Protein AF-A0A9P0F7S9-F1 (afdb_monomer)

Sequence (329 aa):
MKLLLGRLFTGKILFLIFSFAVLIFPSVIQSRMFELLSLYARYPEIDTLEDLTESEIFARVPNIEAFSRIMKQWPQYESLKKKLIQDYNFYENIDSGGVTAETGWCWSYEFLEFLSEMSWTSFTKSSSDPNMSSEIMNSSLVRGFLALQTNELAHMNMDAYALSVPGMFLSQENFLFKSQFVPHGIEVHRVKECLVSYPFSYRMPKNSFFLEPLNRKIVQLLESGLVKNRLEIVLTGRYTGDGMDVGAQNFFGVQRYKQAVDDAPRPFTMLDLQIAFISLGVGHLLAFLAFIAELLINYNETAVHRFFTEIQKSTTYFVTAFIMRTLRR

Structure (mmCIF, N/CA/C/O backbone):
data_AF-A0A9P0F7S9-F1
#
_entry.id   AF-A0A9P0F7S9-F1
#
loop_
_atom_site.group_PDB
_atom_site.id
_atom_site.type_symbol
_atom_site.label_atom_id
_atom_site.label_alt_id
_atom_site.label_comp_id
_atom_site.label_asym_id
_atom_site.label_entity_id
_atom_site.label_seq_id
_atom_site.pdbx_PDB_ins_code
_atom_site.Cartn_x
_atom_site.Cartn_y
_atom_site.Cartn_z
_atom_site.occupancy
_atom_site.B_iso_or_equiv
_atom_site.auth_seq_id
_atom_site.auth_comp_id
_atom_site.auth_asym_id
_atom_site.auth_atom_id
_atom_site.pdbx_PDB_model_num
ATOM 1 N N . MET A 1 1 ? -48.561 -15.935 46.546 1.00 63.50 1 MET A N 1
ATOM 2 C CA . MET A 1 1 ? -47.594 -16.884 45.938 1.00 63.50 1 MET A CA 1
ATOM 3 C C . MET A 1 1 ? -47.514 -16.790 44.404 1.00 63.50 1 MET A C 1
ATOM 5 O O . MET A 1 1 ? -46.412 -16.644 43.896 1.00 63.50 1 MET A O 1
ATOM 9 N N . LYS A 1 2 ? -48.632 -16.778 43.651 1.00 70.25 2 LYS A N 1
ATOM 10 C CA . LYS A 1 2 ? -48.626 -16.699 42.166 1.00 70.25 2 LYS A CA 1
ATOM 11 C C . LYS A 1 2 ? -47.906 -15.465 41.570 1.00 70.25 2 LYS A C 1
ATOM 13 O O . LYS A 1 2 ? -47.214 -15.595 40.569 1.00 70.25 2 LYS A O 1
ATOM 18 N N . LEU A 1 3 ? -47.992 -14.300 42.221 1.00 72.81 3 LEU A N 1
ATOM 19 C CA . LEU A 1 3 ? -47.319 -13.056 41.794 1.00 72.81 3 LEU A CA 1
ATOM 20 C C . LEU A 1 3 ? -45.780 -13.107 41.896 1.00 72.81 3 LEU A C 1
ATOM 22 O O . LEU A 1 3 ? -45.084 -12.547 41.053 1.00 72.81 3 LEU A O 1
ATOM 26 N N . LEU A 1 4 ? -45.244 -13.812 42.897 1.00 74.62 4 LEU A N 1
ATOM 27 C CA . LEU A 1 4 ? -43.798 -14.025 43.061 1.00 74.62 4 LEU A CA 1
ATOM 28 C C . LEU A 1 4 ? -43.259 -15.031 42.036 1.00 74.62 4 LEU A C 1
ATOM 30 O O . LEU A 1 4 ? -42.175 -14.834 41.491 1.00 74.62 4 LEU A O 1
ATOM 34 N N . LEU A 1 5 ? -44.047 -16.065 41.724 1.00 78.75 5 LEU A N 1
ATOM 35 C CA . LEU A 1 5 ? -43.696 -17.061 40.711 1.00 78.75 5 LEU A CA 1
ATOM 36 C C . LEU A 1 5 ? -43.651 -16.446 39.301 1.00 78.75 5 LEU A C 1
ATOM 38 O O . LEU A 1 5 ? -42.729 -16.731 38.542 1.00 78.75 5 LEU A O 1
ATOM 42 N N . GLY A 1 6 ? -44.589 -15.542 38.991 1.00 79.56 6 GLY A N 1
ATOM 43 C CA . GLY A 1 6 ? -44.587 -14.773 37.744 1.00 79.56 6 GLY A CA 1
ATOM 44 C C . GLY A 1 6 ? -43.327 -13.919 37.584 1.00 79.56 6 GLY A C 1
ATOM 45 O O . GLY A 1 6 ? -42.658 -14.020 36.562 1.00 79.56 6 GLY A O 1
ATOM 46 N N . ARG A 1 7 ? -42.929 -13.159 38.618 1.00 82.12 7 ARG A N 1
ATOM 47 C CA . ARG A 1 7 ? -41.708 -12.327 38.582 1.00 82.12 7 ARG A CA 1
ATOM 48 C C . ARG A 1 7 ? -40.426 -13.140 38.381 1.00 82.12 7 ARG A C 1
ATOM 50 O O . ARG A 1 7 ? -39.565 -12.726 37.610 1.00 82.12 7 ARG A O 1
ATOM 57 N N . LEU A 1 8 ? -40.309 -14.300 39.030 1.00 89.06 8 LEU A N 1
ATOM 58 C CA . LEU A 1 8 ? -39.161 -15.194 38.840 1.00 89.06 8 LEU A CA 1
ATOM 59 C C . LEU A 1 8 ? -39.113 -15.773 37.422 1.00 89.06 8 LEU A C 1
ATOM 61 O O . LEU A 1 8 ? -38.032 -15.912 36.856 1.00 89.06 8 LEU A O 1
ATOM 65 N N . PHE A 1 9 ? -40.267 -16.099 36.839 1.00 91.31 9 PHE A N 1
ATOM 66 C CA . PHE A 1 9 ? -40.334 -16.642 35.485 1.00 91.31 9 PHE A CA 1
ATOM 67 C C . PHE A 1 9 ? -40.010 -15.583 34.424 1.00 91.31 9 PHE A C 1
ATOM 69 O O . PHE A 1 9 ? -39.171 -15.827 33.558 1.00 91.31 9 PHE A O 1
ATOM 76 N N . THR A 1 10 ? -40.580 -14.378 34.538 1.00 93.19 10 THR A N 1
ATOM 77 C CA . THR A 1 10 ? -40.262 -13.256 33.640 1.00 93.19 10 THR A CA 1
ATOM 78 C C . THR A 1 10 ? -38.783 -12.876 33.726 1.00 93.19 10 THR A C 1
ATOM 80 O O . THR A 1 10 ? -38.147 -12.675 32.695 1.00 93.19 10 THR A O 1
ATOM 83 N N . GLY A 1 11 ? -38.208 -12.848 34.935 1.00 94.44 11 GLY A N 1
ATOM 84 C CA . GLY A 1 11 ? -36.784 -12.568 35.131 1.00 94.44 11 GLY A CA 1
ATOM 85 C C . GLY A 1 11 ? -35.874 -13.595 34.454 1.00 94.44 11 GLY A C 1
ATOM 86 O O . GLY A 1 11 ? -34.894 -13.216 33.822 1.00 94.44 11 GLY A O 1
ATOM 87 N N . LYS A 1 12 ? -36.226 -14.886 34.513 1.00 94.12 12 LYS A N 1
ATOM 88 C CA . LYS A 1 12 ? -35.465 -15.956 33.846 1.00 94.12 12 LYS A CA 1
ATOM 89 C C . LYS A 1 12 ? -35.511 -15.852 32.324 1.00 94.12 12 LYS A C 1
ATOM 91 O O . LYS A 1 12 ? -34.480 -16.028 31.683 1.00 94.12 12 LYS A O 1
ATOM 96 N N . ILE A 1 13 ? -36.679 -15.555 31.753 1.00 95.25 13 ILE A N 1
ATOM 97 C CA . ILE A 1 13 ? -36.821 -15.374 30.300 1.00 95.25 13 ILE A CA 1
ATOM 98 C C . ILE A 1 13 ? -35.997 -14.172 29.839 1.00 95.25 13 ILE A C 1
ATOM 100 O O . ILE A 1 13 ? -35.248 -14.276 28.872 1.00 95.25 13 ILE A O 1
ATOM 104 N N . LEU A 1 14 ? -36.100 -13.050 30.553 1.00 95.19 14 LEU A N 1
ATOM 105 C CA . LEU A 1 14 ? -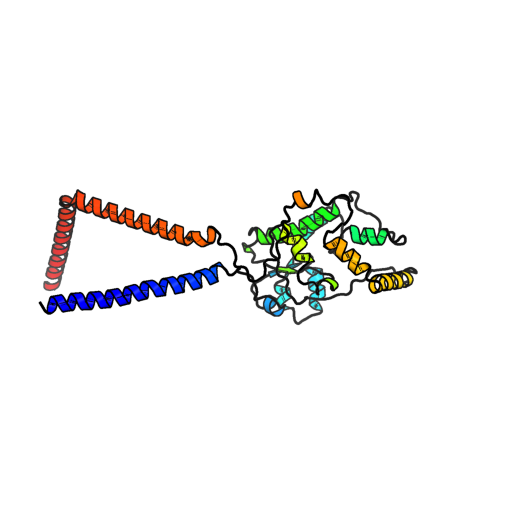35.368 -11.837 30.212 1.00 95.19 14 LEU A CA 1
ATOM 106 C C . LEU A 1 14 ? -33.855 -12.057 30.334 1.00 95.19 14 LEU A C 1
ATOM 108 O O . LEU A 1 14 ? -33.124 -11.715 29.412 1.00 95.19 14 LEU A O 1
ATOM 112 N N . PHE A 1 15 ? -33.398 -12.712 31.405 1.00 95.44 15 PHE A N 1
ATOM 113 C CA . PHE A 1 15 ? -31.999 -13.109 31.560 1.00 95.44 15 PHE A CA 1
ATOM 114 C C . PHE A 1 15 ? -31.517 -13.954 30.378 1.00 95.44 15 PHE A C 1
ATOM 116 O O . PHE A 1 15 ? -30.488 -13.637 29.800 1.00 95.44 15 PHE A O 1
ATOM 123 N N . LEU A 1 16 ? -32.282 -14.968 29.962 1.00 97.06 16 LEU A N 1
ATOM 124 C CA . LEU A 1 16 ? -31.906 -15.835 28.844 1.00 97.06 16 LEU A CA 1
ATOM 125 C C . LEU A 1 16 ? -31.783 -15.056 27.527 1.00 97.06 16 LEU A C 1
ATOM 127 O O . LEU A 1 16 ? -30.796 -15.222 26.813 1.00 97.06 16 LEU A O 1
ATOM 131 N N . ILE A 1 17 ? -32.743 -14.175 27.229 1.00 96.75 17 ILE A N 1
ATOM 132 C CA . ILE A 1 17 ? -32.710 -13.325 26.029 1.00 96.75 17 ILE A CA 1
ATOM 133 C C . ILE A 1 17 ? -31.493 -12.393 26.063 1.00 96.75 17 ILE A C 1
ATOM 135 O O . ILE A 1 17 ? -30.765 -12.300 25.075 1.00 96.75 17 ILE A O 1
ATOM 139 N N . PHE A 1 18 ? -31.236 -11.735 27.197 1.00 95.94 18 PHE A N 1
ATOM 140 C CA . PHE A 1 18 ? -30.085 -10.846 27.342 1.00 95.94 18 PHE A CA 1
ATOM 141 C C . PHE A 1 18 ? -28.758 -11.601 27.272 1.00 95.94 18 PHE A C 1
ATOM 143 O O . PHE A 1 18 ? -27.855 -11.145 26.584 1.00 95.94 18 PHE A O 1
ATOM 150 N N . SER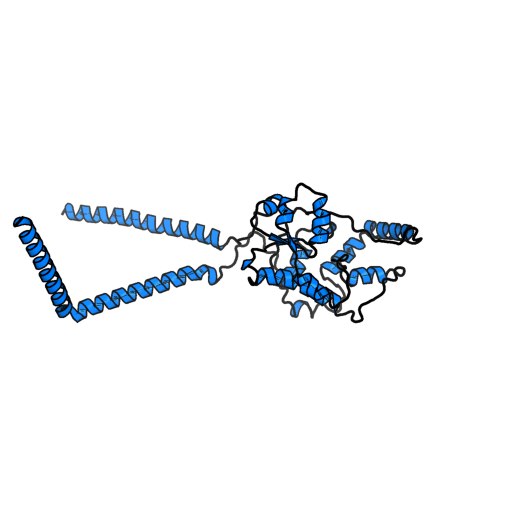 A 1 19 ? -28.632 -12.768 27.907 1.00 94.56 19 SER A N 1
ATOM 151 C CA . SER A 1 19 ? -27.429 -13.601 27.805 1.00 94.56 19 SER A CA 1
ATOM 152 C C . SER A 1 19 ? -27.159 -14.025 26.364 1.00 94.56 19 SER A C 1
ATOM 154 O O . SER A 1 19 ? -26.016 -13.981 25.919 1.00 94.56 19 SER A O 1
ATOM 156 N N . PHE A 1 20 ? -28.203 -14.382 25.613 1.00 96.56 20 PHE A N 1
ATOM 157 C CA . PHE A 1 20 ? -28.064 -14.728 24.202 1.00 96.56 20 PHE A CA 1
ATOM 158 C C . PHE A 1 20 ? -27.614 -13.524 23.362 1.00 96.56 20 PHE A C 1
ATOM 160 O O . PHE A 1 20 ? -26.673 -13.635 22.577 1.00 96.56 20 PHE A O 1
ATOM 167 N N . ALA A 1 21 ? -28.213 -12.349 23.580 1.00 95.62 21 ALA A N 1
ATOM 168 C CA . ALA A 1 21 ? -27.801 -11.114 22.916 1.00 95.62 21 ALA A CA 1
ATOM 169 C C . ALA A 1 21 ? -26.346 -10.732 23.249 1.00 95.62 21 ALA A C 1
ATOM 171 O O . ALA A 1 21 ? -25.582 -10.386 22.350 1.00 95.62 21 ALA A O 1
ATOM 172 N N . VAL A 1 22 ? -25.942 -10.857 24.517 1.00 95.25 22 VAL A N 1
ATOM 173 C CA . VAL A 1 22 ? -24.575 -10.589 24.997 1.00 95.25 22 VAL A CA 1
ATOM 174 C C . VAL A 1 22 ? -23.552 -11.569 24.418 1.00 95.25 22 VAL A C 1
ATOM 176 O O . VAL A 1 22 ? -22.384 -11.222 24.338 1.00 95.25 22 VAL A O 1
ATOM 179 N N . LEU A 1 23 ? -23.946 -12.762 23.969 1.00 93.62 23 LEU A N 1
ATOM 180 C CA . LEU A 1 23 ? -23.040 -13.680 23.267 1.00 93.62 23 LEU A CA 1
ATOM 181 C C . LEU A 1 23 ? -22.935 -13.365 21.766 1.00 93.62 23 LEU A C 1
ATOM 183 O O . LEU A 1 23 ? -21.843 -13.395 21.192 1.00 93.62 23 LEU A O 1
ATOM 187 N N . ILE A 1 24 ? -24.056 -13.044 21.116 1.00 94.50 24 ILE A N 1
ATOM 188 C CA . ILE A 1 24 ? -24.088 -12.809 19.664 1.00 94.50 24 ILE A CA 1
ATOM 189 C C . ILE A 1 24 ? -23.469 -11.465 19.287 1.00 94.50 24 ILE A C 1
ATOM 191 O O . ILE A 1 24 ? -22.671 -11.396 18.357 1.00 94.50 24 ILE A O 1
ATOM 195 N N . PHE A 1 25 ? -23.812 -10.384 19.989 1.00 93.69 25 PHE A N 1
ATOM 196 C CA . PHE A 1 25 ? -23.345 -9.055 19.592 1.00 93.69 25 PHE A CA 1
ATOM 197 C C . PHE A 1 25 ? -21.812 -8.931 19.604 1.00 93.69 25 PHE A C 1
ATOM 199 O O . PHE A 1 25 ? -21.251 -8.523 18.586 1.00 93.69 25 PHE A O 1
ATOM 206 N N . PRO A 1 26 ? -21.103 -9.325 20.679 1.00 92.06 26 PRO A N 1
ATOM 207 C CA . PRO A 1 26 ? -19.648 -9.251 20.710 1.00 92.06 26 PRO A CA 1
ATOM 208 C C . PRO A 1 26 ? -18.983 -10.175 19.699 1.00 92.06 26 PRO A C 1
ATOM 210 O O . PRO A 1 26 ? -17.978 -9.779 19.128 1.00 92.06 26 PRO A O 1
ATOM 213 N N . SER A 1 27 ? -19.535 -11.362 19.427 1.00 92.06 27 SER A N 1
ATOM 214 C CA . SER A 1 27 ? -18.944 -12.274 18.437 1.00 92.06 27 SER A CA 1
ATOM 215 C C . SER A 1 27 ? -19.027 -11.714 17.014 1.00 92.06 27 SER A C 1
ATOM 217 O O . SER A 1 27 ? -18.038 -11.760 16.283 1.00 92.06 27 SER A O 1
ATOM 219 N N . VAL A 1 28 ? -20.154 -11.097 16.638 1.00 92.50 28 VAL A N 1
ATOM 220 C CA . VAL A 1 28 ? -20.296 -10.412 15.341 1.00 92.50 28 VAL A CA 1
ATOM 221 C C . VAL A 1 28 ? -19.352 -9.211 15.245 1.00 92.50 28 VAL A C 1
ATOM 223 O O . VAL A 1 28 ? -18.654 -9.059 14.241 1.00 92.50 28 VAL A O 1
ATOM 226 N N . ILE A 1 29 ? -19.292 -8.379 16.290 1.00 89.56 29 ILE A N 1
ATOM 227 C CA . ILE A 1 29 ? -18.400 -7.211 16.329 1.00 89.56 29 ILE A CA 1
ATOM 228 C C . ILE A 1 29 ? -16.936 -7.655 16.264 1.00 89.56 29 ILE A C 1
ATOM 230 O O . ILE A 1 29 ? -16.178 -7.112 15.470 1.00 89.56 29 ILE A O 1
ATOM 234 N N . GLN A 1 30 ? -16.541 -8.667 17.038 1.00 86.62 30 GLN A N 1
ATOM 235 C CA . GLN A 1 30 ? -15.178 -9.194 17.058 1.00 86.62 30 GLN A CA 1
ATOM 236 C C . GLN A 1 30 ? -14.776 -9.761 15.695 1.00 86.62 30 GLN A C 1
ATOM 238 O O . GLN A 1 30 ? -13.664 -9.500 15.246 1.00 86.62 30 GLN A O 1
ATOM 243 N N . SER A 1 31 ? -15.675 -10.476 15.011 1.00 87.75 31 SER A N 1
ATOM 244 C CA . SER A 1 31 ? -15.418 -10.988 13.660 1.00 87.75 31 SER A CA 1
ATOM 245 C C . SER A 1 31 ? -15.176 -9.857 12.660 1.00 87.75 31 SER A C 1
ATOM 247 O O . SER A 1 31 ? -14.205 -9.906 11.911 1.00 87.75 31 SER A O 1
ATOM 249 N N . ARG A 1 32 ? -16.029 -8.824 12.656 1.00 85.12 32 ARG A N 1
ATOM 250 C CA . ARG A 1 32 ? -15.886 -7.670 11.750 1.00 85.12 32 ARG A CA 1
ATOM 251 C C . ARG A 1 32 ? -14.674 -6.814 12.083 1.00 85.12 32 ARG A C 1
ATOM 253 O O . ARG A 1 32 ? -14.000 -6.328 11.187 1.00 85.12 32 ARG A O 1
ATOM 260 N N . MET A 1 33 ? -14.380 -6.650 13.366 1.00 82.69 33 MET A N 1
ATOM 261 C CA . MET A 1 33 ? -13.201 -5.929 13.824 1.00 82.69 33 MET A CA 1
ATOM 262 C C . MET A 1 33 ? -11.922 -6.674 13.435 1.00 82.69 33 MET A C 1
ATOM 264 O O . MET A 1 33 ? -10.982 -6.038 12.979 1.00 82.69 33 MET A O 1
ATOM 268 N N . PHE A 1 34 ? -11.892 -8.006 13.552 1.00 82.94 34 PHE A N 1
ATOM 269 C CA . PHE A 1 34 ? -10.766 -8.813 13.083 1.00 82.94 34 PHE A CA 1
ATOM 270 C C . PHE A 1 34 ? -10.571 -8.655 11.574 1.00 82.94 34 PHE A C 1
ATOM 272 O O . PHE A 1 34 ? -9.459 -8.392 11.144 1.00 82.94 34 PHE A O 1
ATOM 279 N N . GLU A 1 35 ? -11.641 -8.736 10.782 1.00 79.31 35 GLU A N 1
ATOM 280 C CA . GLU A 1 35 ? -11.600 -8.522 9.329 1.00 79.31 35 GLU A CA 1
ATOM 281 C C . GLU A 1 35 ? -11.025 -7.137 8.983 1.00 79.31 35 GLU A C 1
ATOM 283 O O . GLU A 1 35 ? -10.000 -7.052 8.312 1.00 79.31 35 GLU A O 1
ATOM 288 N N . LEU A 1 36 ? -11.595 -6.065 9.542 1.00 79.00 36 LEU A N 1
ATOM 289 C CA . LEU A 1 36 ? -11.160 -4.684 9.295 1.00 79.00 36 LEU A CA 1
ATOM 290 C C . LEU A 1 36 ? -9.726 -4.403 9.749 1.00 79.00 36 LEU A C 1
ATOM 292 O O . LEU A 1 36 ? -8.995 -3.688 9.073 1.00 79.00 36 LEU A O 1
ATOM 296 N N . LEU A 1 37 ? -9.321 -4.943 10.897 1.00 76.00 37 LEU A N 1
ATOM 297 C CA . LEU A 1 37 ? -7.971 -4.747 11.412 1.00 76.00 37 LEU A CA 1
ATOM 298 C C . LEU A 1 37 ? -6.954 -5.658 10.721 1.00 76.00 37 LEU A C 1
ATOM 300 O O . LEU A 1 37 ? -5.789 -5.293 10.658 1.00 76.00 37 LEU A O 1
ATOM 304 N N . SER A 1 38 ? -7.352 -6.822 10.210 1.00 72.06 38 SER A N 1
ATOM 305 C CA . SER A 1 38 ? -6.450 -7.741 9.501 1.00 72.06 38 SER A CA 1
ATOM 306 C C . SER A 1 38 ? -6.227 -7.351 8.041 1.00 72.06 38 SER A C 1
ATOM 308 O O . SER A 1 38 ? -5.170 -7.665 7.491 1.00 72.06 38 SER A O 1
ATOM 310 N N . LEU A 1 39 ? -7.181 -6.634 7.436 1.00 64.19 39 LEU A N 1
ATOM 311 C CA . LEU A 1 39 ? -7.025 -6.037 6.120 1.00 64.19 39 LEU A CA 1
ATOM 312 C C . LEU A 1 39 ? -5.916 -4.987 6.191 1.00 64.19 39 LEU A C 1
ATOM 314 O O . LEU A 1 39 ? -6.012 -3.978 6.893 1.00 64.19 39 LEU A O 1
ATOM 318 N N . TYR A 1 40 ? -4.843 -5.220 5.442 1.00 58.53 40 TYR A N 1
ATOM 319 C CA . TYR A 1 40 ? -4.017 -4.109 5.005 1.00 58.53 40 TYR A CA 1
ATOM 320 C C . TYR A 1 40 ? -4.937 -3.183 4.210 1.00 58.53 40 TYR A C 1
ATOM 322 O O . TYR A 1 40 ? -5.591 -3.642 3.270 1.00 58.53 40 TYR A O 1
ATOM 330 N N . ALA A 1 41 ? -4.986 -1.897 4.566 1.00 54.12 41 ALA A N 1
ATOM 331 C CA . ALA A 1 41 ? -5.465 -0.850 3.669 1.00 54.12 41 ALA A CA 1
ATOM 332 C C . ALA A 1 41 ? -4.471 -0.754 2.502 1.00 54.12 41 ALA A C 1
ATOM 334 O O . ALA A 1 41 ? -3.659 0.157 2.395 1.00 54.12 41 ALA A O 1
ATOM 335 N N . ARG A 1 42 ? -4.445 -1.805 1.686 1.00 55.19 42 ARG A N 1
ATOM 336 C CA . ARG A 1 42 ? -3.834 -1.808 0.373 1.00 55.19 42 ARG A CA 1
ATOM 337 C C . ARG A 1 42 ? -4.742 -0.886 -0.463 1.00 55.19 42 ARG A C 1
ATOM 339 O O . ARG A 1 42 ? -5.912 -0.704 -0.126 1.00 55.19 42 ARG A O 1
ATOM 346 N N . TYR A 1 43 ? -4.239 -0.320 -1.549 1.00 60.47 43 TYR A N 1
ATOM 347 C CA . TYR A 1 43 ? -5.093 0.210 -2.611 1.00 60.47 43 TYR A CA 1
ATOM 348 C C . TYR A 1 43 ? -5.335 -0.927 -3.628 1.00 60.47 43 TYR A C 1
ATOM 350 O O . TYR A 1 43 ? -4.849 -0.815 -4.752 1.00 60.47 43 TYR A O 1
ATOM 358 N N . PRO A 1 44 ? -5.979 -2.074 -3.278 1.00 55.91 44 PRO A N 1
ATOM 359 C CA . PRO A 1 44 ? -6.143 -3.179 -4.225 1.00 55.91 44 PRO A CA 1
ATOM 360 C C . PRO A 1 44 ? -7.087 -2.799 -5.370 1.00 55.91 44 PRO A C 1
ATOM 362 O O . PRO A 1 44 ? -7.219 -3.545 -6.329 1.00 55.91 44 PRO A O 1
ATOM 365 N N . GLU A 1 45 ? -7.758 -1.656 -5.245 1.00 64.44 45 GLU A N 1
ATOM 366 C CA . GLU A 1 45 ? -8.670 -1.106 -6.234 1.00 64.44 45 GLU A CA 1
ATOM 367 C C . GLU A 1 45 ? -7.932 -0.458 -7.410 1.00 64.44 45 GLU A C 1
ATOM 369 O O . GLU A 1 45 ? -8.570 -0.196 -8.416 1.00 64.44 45 GLU A O 1
ATOM 374 N N . ILE A 1 46 ? -6.615 -0.209 -7.321 1.00 80.69 46 ILE A N 1
ATOM 375 C CA . ILE A 1 46 ? -5.859 0.468 -8.386 1.00 80.69 46 ILE A CA 1
ATOM 376 C C . ILE A 1 46 ? -4.941 -0.524 -9.094 1.00 80.69 46 ILE A C 1
ATOM 378 O O . ILE A 1 46 ? -3.732 -0.581 -8.855 1.00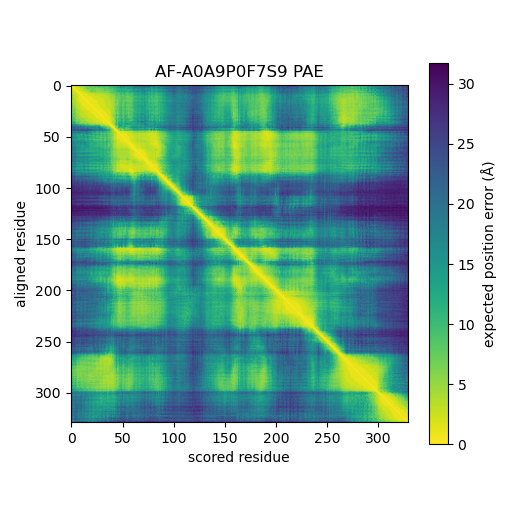 80.69 46 ILE A O 1
ATOM 382 N N . ASP A 1 47 ? -5.530 -1.320 -9.979 1.00 85.12 47 ASP A N 1
ATOM 383 C CA . ASP A 1 47 ? -4.812 -2.314 -10.782 1.00 85.12 47 ASP A CA 1
ATOM 384 C C . ASP A 1 47 ? -4.664 -1.890 -12.248 1.00 85.12 47 ASP A C 1
ATOM 386 O O . ASP A 1 47 ? -3.749 -2.364 -12.938 1.00 85.12 47 ASP A O 1
ATOM 390 N N . THR A 1 48 ? -5.509 -0.964 -12.703 1.00 89.19 48 THR A N 1
ATOM 391 C CA . THR A 1 48 ? -5.536 -0.424 -14.065 1.00 89.19 48 THR A CA 1
ATOM 392 C C . THR A 1 48 ? -5.219 1.075 -14.097 1.00 89.19 48 THR A C 1
ATOM 394 O O . THR A 1 48 ? -5.228 1.777 -13.081 1.00 89.19 48 THR A O 1
ATOM 397 N N . LEU A 1 49 ? -4.916 1.598 -15.288 1.00 88.25 49 LEU A N 1
ATOM 398 C CA . LEU A 1 49 ? -4.765 3.042 -15.490 1.00 88.25 49 LEU A CA 1
ATOM 399 C C . LEU A 1 49 ? -6.099 3.781 -15.365 1.00 88.25 49 LEU A C 1
ATOM 401 O O . LEU A 1 49 ? -6.097 4.972 -15.045 1.00 88.25 49 LEU A O 1
ATOM 405 N N . GLU A 1 50 ? -7.215 3.100 -15.622 1.00 90.00 50 GLU A N 1
ATOM 406 C CA . GLU A 1 50 ? -8.563 3.637 -15.433 1.00 90.00 50 GLU A CA 1
ATOM 407 C C . GLU A 1 50 ? -8.832 3.872 -13.945 1.00 90.00 50 GLU A C 1
ATOM 409 O O . GLU A 1 50 ? -9.116 5.005 -13.564 1.00 90.00 50 GLU A O 1
ATOM 414 N N . ASP A 1 51 ? -8.553 2.885 -13.091 1.00 89.12 51 ASP A N 1
ATOM 415 C CA . ASP A 1 51 ? -8.667 3.026 -11.633 1.00 89.12 51 ASP A CA 1
ATOM 416 C C . ASP A 1 51 ? -7.785 4.173 -11.108 1.00 89.12 51 ASP A C 1
ATOM 418 O O . ASP A 1 51 ? -8.202 5.006 -10.298 1.00 89.12 51 ASP A O 1
ATOM 422 N N . LEU A 1 52 ? -6.552 4.286 -11.622 1.00 87.62 52 LEU A N 1
ATOM 423 C CA . LEU A 1 52 ? -5.658 5.393 -11.270 1.00 87.62 52 LEU A CA 1
ATOM 424 C C . LEU A 1 52 ? -6.231 6.740 -11.738 1.00 87.62 52 LEU A C 1
ATOM 426 O O . LEU A 1 52 ? -6.062 7.765 -11.076 1.00 87.62 52 LEU A O 1
ATOM 430 N N . THR A 1 53 ? -6.942 6.755 -12.861 1.00 89.00 53 THR A N 1
ATOM 431 C CA . THR A 1 53 ? -7.612 7.939 -13.408 1.00 89.00 53 THR A CA 1
ATOM 432 C C . THR A 1 53 ? -8.873 8.316 -12.626 1.00 89.00 53 THR A C 1
ATOM 434 O O . THR A 1 53 ? -9.169 9.508 -12.523 1.00 89.00 53 THR A O 1
ATOM 437 N N . GLU A 1 54 ? -9.554 7.367 -11.993 1.00 89.38 54 GLU A N 1
ATOM 438 C CA . GLU A 1 54 ? -10.739 7.615 -11.160 1.00 89.38 54 GLU A CA 1
ATOM 439 C C . GLU A 1 54 ? -10.399 7.937 -9.696 1.00 89.38 54 GLU A C 1
ATOM 441 O O . GLU A 1 54 ? -11.113 8.707 -9.059 1.00 89.38 54 GLU A O 1
ATOM 446 N N . SER A 1 55 ? -9.272 7.433 -9.184 1.00 87.44 55 SER A N 1
ATOM 447 C CA . SER A 1 55 ? -8.837 7.641 -7.791 1.00 87.44 55 SER A CA 1
ATOM 448 C C . SER A 1 55 ? -8.493 9.101 -7.442 1.00 87.44 55 SER A C 1
ATOM 450 O O . SER A 1 55 ? -8.321 9.950 -8.308 1.00 87.44 55 SER A O 1
ATOM 452 N N . GLU A 1 56 ? -8.300 9.433 -6.168 1.00 86.00 56 GLU A N 1
ATOM 453 C CA . GLU A 1 56 ? -7.796 10.762 -5.765 1.00 86.00 56 GLU A CA 1
ATOM 454 C C . GLU A 1 56 ? -6.255 10.834 -5.711 1.00 86.00 56 GLU A C 1
ATOM 456 O O . GLU A 1 56 ? -5.689 11.814 -5.227 1.00 86.00 56 GLU A O 1
ATOM 461 N N . ILE A 1 57 ? -5.565 9.809 -6.227 1.00 84.31 57 ILE A N 1
ATOM 462 C CA . ILE A 1 57 ? -4.112 9.667 -6.109 1.00 84.31 57 ILE A CA 1
ATOM 463 C C . ILE A 1 57 ? -3.377 10.461 -7.190 1.00 84.31 57 ILE A C 1
ATOM 465 O O . ILE A 1 57 ? -3.656 10.341 -8.386 1.00 84.31 57 ILE A O 1
ATOM 469 N N . PHE A 1 58 ? -2.365 11.218 -6.767 1.00 85.06 58 PHE A N 1
ATOM 470 C CA . PHE A 1 58 ? -1.419 11.883 -7.659 1.00 85.06 58 PHE A CA 1
ATOM 471 C C . PHE A 1 58 ? -0.158 11.038 -7.852 1.00 85.06 58 PHE A C 1
ATOM 473 O O . PHE A 1 58 ? 0.345 10.421 -6.909 1.00 85.06 58 PHE A O 1
ATOM 480 N N . ALA A 1 59 ? 0.373 11.037 -9.077 1.00 85.69 59 ALA A N 1
ATOM 481 C CA . ALA A 1 59 ? 1.575 10.289 -9.426 1.00 85.69 59 ALA A CA 1
ATOM 482 C C . ALA A 1 59 ? 2.759 11.223 -9.686 1.00 85.69 59 ALA A C 1
ATOM 484 O O . ALA A 1 59 ? 2.684 12.154 -10.493 1.00 85.69 59 ALA A O 1
ATOM 485 N N . ARG A 1 60 ? 3.887 10.954 -9.030 1.00 83.75 60 ARG A N 1
ATOM 486 C CA . ARG A 1 60 ? 5.137 11.667 -9.290 1.00 83.75 60 ARG A CA 1
ATOM 487 C C . ARG A 1 60 ? 5.813 11.162 -10.545 1.00 83.75 60 ARG A C 1
ATOM 489 O O . ARG A 1 60 ? 5.833 9.964 -10.819 1.00 83.75 60 ARG A O 1
ATOM 496 N N . VAL A 1 61 ? 6.408 12.091 -11.281 1.00 81.62 61 VAL A N 1
ATOM 497 C CA . VAL A 1 61 ? 7.232 11.786 -12.447 1.00 81.62 61 VAL A CA 1
ATOM 498 C C . VAL A 1 61 ? 8.585 12.485 -12.331 1.00 81.62 61 VAL A C 1
ATOM 500 O O . VAL A 1 61 ? 8.632 13.663 -11.963 1.00 81.62 61 VAL A O 1
ATOM 503 N N . PRO A 1 62 ? 9.691 11.812 -12.697 1.00 72.31 62 PRO A N 1
ATOM 504 C CA . PRO A 1 62 ? 11.025 12.403 -12.607 1.00 72.31 62 PRO A CA 1
ATOM 505 C C . PRO A 1 62 ? 11.202 13.563 -13.594 1.00 72.31 62 PRO A C 1
ATOM 507 O O . PRO A 1 62 ? 11.952 14.495 -13.339 1.00 72.31 62 PRO A O 1
ATOM 510 N N . ASN A 1 63 ? 10.500 13.545 -14.733 1.00 76.62 63 ASN A N 1
ATOM 511 C CA . ASN A 1 63 ? 10.539 14.620 -15.721 1.00 76.62 63 ASN A CA 1
ATOM 512 C C . ASN A 1 63 ? 9.150 14.829 -16.336 1.00 76.62 63 ASN A C 1
ATOM 514 O O . ASN A 1 63 ? 8.745 14.106 -17.250 1.00 76.62 63 ASN A O 1
ATOM 518 N N . ILE A 1 64 ? 8.424 15.835 -15.838 1.00 79.75 64 ILE A N 1
ATOM 519 C CA . ILE A 1 64 ? 7.058 16.128 -16.289 1.00 79.75 64 ILE A CA 1
ATOM 520 C C . ILE A 1 64 ? 7.007 16.583 -17.744 1.00 79.75 64 ILE A C 1
ATOM 522 O O . ILE A 1 64 ? 6.037 16.288 -18.435 1.00 79.75 64 ILE A O 1
ATOM 526 N N . GLU A 1 65 ? 8.041 17.256 -18.250 1.00 77.50 65 GLU A N 1
ATOM 527 C CA . GLU A 1 65 ? 8.062 17.698 -19.642 1.00 77.50 65 GLU A CA 1
ATOM 528 C C . GLU A 1 65 ? 8.196 16.521 -20.598 1.00 77.50 65 GLU A C 1
ATOM 530 O O . GLU A 1 65 ? 7.426 16.416 -21.554 1.00 77.50 65 GLU A O 1
ATOM 535 N N . ALA A 1 66 ? 9.159 15.632 -20.343 1.00 77.69 66 ALA A N 1
ATOM 536 C CA . ALA A 1 66 ? 9.354 14.429 -21.141 1.00 77.69 66 ALA A CA 1
ATOM 537 C C . ALA A 1 66 ? 8.090 13.564 -21.110 1.00 77.69 66 ALA A C 1
ATOM 539 O O . ALA A 1 66 ? 7.586 13.161 -22.160 1.00 77.69 66 ALA A O 1
ATOM 540 N N . PHE A 1 67 ? 7.520 13.373 -19.918 1.00 78.19 67 PHE A N 1
ATOM 541 C CA . PHE A 1 67 ? 6.294 12.608 -19.750 1.00 78.19 67 PHE A CA 1
ATOM 542 C C . PHE A 1 67 ? 5.100 13.270 -20.456 1.00 78.19 67 PHE A C 1
ATOM 544 O O . PHE A 1 67 ? 4.369 12.615 -21.189 1.00 78.19 67 PHE A O 1
ATOM 551 N N . SER A 1 68 ? 4.939 14.590 -20.341 1.00 78.94 68 SER A N 1
ATOM 552 C CA . SER A 1 68 ? 3.884 15.357 -21.017 1.00 78.94 68 SER A CA 1
ATOM 553 C C . SER A 1 68 ? 4.004 15.291 -22.542 1.00 78.94 68 SER A C 1
ATOM 555 O O . SER A 1 68 ? 2.994 15.160 -23.233 1.00 78.94 68 SER A O 1
ATOM 557 N N . ARG A 1 69 ? 5.226 15.325 -23.099 1.00 83.06 69 ARG A N 1
ATOM 558 C CA . ARG A 1 69 ? 5.457 15.141 -24.545 1.00 83.06 69 ARG A CA 1
ATOM 559 C C . ARG A 1 69 ? 5.013 13.759 -25.017 1.00 83.06 69 ARG A C 1
ATOM 561 O O . ARG A 1 69 ? 4.409 13.666 -26.082 1.00 83.06 69 ARG A O 1
ATOM 568 N N . ILE A 1 70 ? 5.287 12.722 -24.228 1.00 80.69 70 ILE A N 1
ATOM 569 C CA . ILE A 1 70 ? 4.839 11.356 -24.511 1.00 80.69 70 ILE A CA 1
ATOM 570 C C . ILE A 1 70 ? 3.307 11.286 -24.428 1.00 80.69 70 ILE A C 1
ATOM 572 O O . ILE A 1 70 ? 2.665 10.859 -25.382 1.00 80.69 70 ILE A O 1
ATOM 576 N N . MET A 1 71 ? 2.708 11.800 -23.353 1.00 81.06 71 MET A N 1
ATOM 577 C CA . MET A 1 71 ? 1.257 11.761 -23.121 1.00 81.06 71 MET A CA 1
ATOM 578 C C . MET A 1 71 ? 0.448 12.538 -24.164 1.00 81.06 71 MET A C 1
ATOM 580 O O . MET A 1 71 ? -0.666 12.143 -24.483 1.00 81.06 71 MET A O 1
ATOM 584 N N . LYS A 1 72 ? 1.009 13.593 -24.775 1.00 83.69 72 LYS A N 1
ATOM 585 C CA . LYS A 1 72 ? 0.368 14.303 -25.902 1.00 83.69 72 LYS A CA 1
ATOM 586 C C . LYS A 1 72 ? 0.042 13.394 -27.092 1.00 83.69 72 LYS A C 1
ATOM 588 O O . LYS A 1 72 ? -0.819 13.749 -27.890 1.00 83.69 72 LYS A O 1
ATOM 593 N N . GLN A 1 73 ? 0.726 12.260 -27.233 1.00 85.38 73 GLN A N 1
ATOM 594 C CA . GLN A 1 73 ? 0.460 11.292 -28.299 1.00 85.38 73 GLN A CA 1
ATOM 595 C C . GLN A 1 73 ? -0.754 10.392 -27.995 1.00 85.38 73 GLN A C 1
ATOM 597 O O . GLN A 1 73 ? -1.206 9.682 -28.889 1.00 85.38 73 GLN A O 1
ATOM 602 N N . TRP A 1 74 ? -1.297 10.439 -26.770 1.00 84.12 74 TRP A N 1
ATOM 603 C CA . TRP A 1 74 ? -2.317 9.517 -26.255 1.00 84.12 74 TRP A CA 1
ATOM 604 C C . TRP A 1 74 ? -3.482 10.289 -25.603 1.00 84.12 74 TRP A C 1
ATOM 606 O O . TRP A 1 74 ? -3.534 10.420 -24.377 1.00 84.12 74 TRP A O 1
ATOM 616 N N . PRO A 1 75 ? -4.434 10.816 -26.401 1.00 86.00 75 PRO A N 1
ATOM 617 C CA . PRO A 1 75 ? -5.505 11.693 -25.914 1.00 86.00 75 PRO A CA 1
ATOM 618 C C . PRO A 1 75 ? -6.384 11.075 -24.820 1.00 86.00 75 PRO A C 1
ATOM 620 O O . PRO A 1 75 ? -6.937 11.805 -24.000 1.00 86.00 75 PRO A O 1
ATOM 623 N N . GLN A 1 76 ? -6.500 9.743 -24.785 1.00 86.06 76 GLN A N 1
ATOM 624 C CA . GLN A 1 76 ? -7.287 9.031 -23.777 1.00 86.06 76 GLN A CA 1
ATOM 625 C C . GLN A 1 76 ? -6.778 9.229 -22.339 1.00 86.06 76 GLN A C 1
ATOM 627 O O . GLN A 1 76 ? -7.542 9.031 -21.402 1.00 86.06 76 GLN A O 1
ATOM 632 N N . TYR A 1 77 ? -5.525 9.661 -22.150 1.00 84.94 77 TYR A N 1
ATOM 633 C CA . TYR A 1 77 ? -4.920 9.839 -20.826 1.00 84.94 77 TYR A CA 1
ATOM 634 C C . TYR A 1 77 ? -4.766 11.314 -20.405 1.00 84.94 77 TYR A C 1
ATOM 636 O O . TYR A 1 77 ? -3.990 11.637 -19.502 1.00 84.94 77 TYR A O 1
ATOM 644 N N . GLU A 1 78 ? -5.492 12.243 -21.036 1.00 87.62 78 GLU A N 1
ATOM 645 C CA . GLU A 1 78 ? -5.407 13.677 -20.704 1.00 87.62 78 GLU A CA 1
ATOM 646 C C . GLU A 1 78 ? -5.897 13.981 -19.271 1.00 87.62 78 GLU A C 1
ATOM 648 O O . GLU A 1 78 ? -5.418 14.918 -18.630 1.00 87.62 78 GLU A O 1
ATOM 653 N N . SER A 1 79 ? -6.817 13.173 -18.737 1.00 87.81 79 SER A N 1
ATOM 654 C CA . SER A 1 79 ? -7.240 13.206 -17.329 1.00 87.81 79 SER A CA 1
ATOM 655 C C . SER A 1 79 ? -6.096 12.819 -16.390 1.00 87.81 79 SER A C 1
ATOM 657 O O . SER A 1 79 ? -5.806 13.548 -15.443 1.00 87.81 79 SER A O 1
ATOM 659 N N . LEU A 1 80 ? -5.393 11.729 -16.697 1.00 86.75 80 LEU A N 1
ATOM 660 C CA . LEU A 1 80 ? -4.269 11.229 -15.910 1.00 86.75 80 LEU A CA 1
ATOM 661 C C . LEU A 1 80 ? -3.098 12.214 -15.888 1.00 86.75 80 LEU A C 1
ATOM 663 O O . LEU A 1 80 ? -2.476 12.421 -14.852 1.00 86.75 80 LEU A O 1
ATOM 667 N N . LYS A 1 81 ? -2.852 12.912 -17.000 1.00 85.50 81 LYS A N 1
ATOM 668 C CA . LYS A 1 81 ? -1.842 13.976 -17.092 1.00 85.50 81 LYS A CA 1
ATOM 669 C C . LYS A 1 81 ? -2.039 15.091 -16.060 1.00 85.50 81 LYS A C 1
ATOM 671 O O . LYS A 1 81 ? -1.050 15.637 -15.581 1.00 85.50 81 LYS A O 1
ATOM 676 N N . LYS A 1 82 ? -3.283 15.420 -15.692 1.00 87.81 82 LYS A N 1
ATOM 677 C CA . LYS A 1 82 ? -3.574 16.425 -14.650 1.00 87.81 82 LYS A CA 1
ATOM 678 C C . LYS A 1 82 ? -3.196 15.952 -13.245 1.00 87.81 82 LYS A C 1
ATOM 680 O O . LYS A 1 82 ? -3.051 16.785 -12.358 1.00 87.81 82 LYS A O 1
ATOM 685 N N . LYS A 1 83 ? -3.031 14.641 -13.056 1.00 86.69 83 LYS A N 1
ATOM 686 C CA . LYS A 1 83 ? -2.613 14.021 -11.794 1.00 86.69 83 LYS A CA 1
ATOM 687 C C . LYS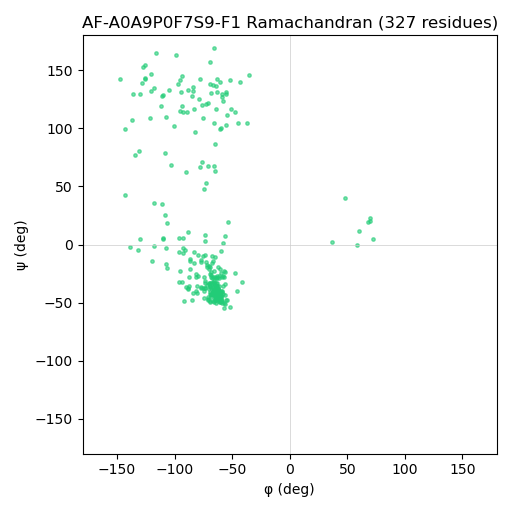 A 1 83 ? -1.103 13.817 -11.686 1.00 86.69 83 LYS A C 1
ATOM 689 O O . LYS A 1 83 ? -0.629 13.333 -10.661 1.00 86.69 83 LYS A O 1
ATOM 694 N N . LEU A 1 84 ? -0.347 14.154 -12.732 1.00 84.69 84 LEU A N 1
ATOM 695 C CA . LEU A 1 84 ? 1.104 14.025 -12.722 1.00 84.69 84 LEU A CA 1
ATOM 696 C C . LEU A 1 84 ? 1.744 15.258 -12.098 1.00 84.69 84 LEU A C 1
ATOM 698 O O . LEU A 1 84 ? 1.494 16.382 -12.533 1.00 84.69 84 LEU A O 1
ATOM 702 N N . ILE A 1 85 ? 2.612 15.033 -11.119 1.00 81.19 85 ILE A N 1
ATOM 703 C CA . ILE A 1 85 ? 3.348 16.088 -10.421 1.00 81.19 85 ILE A CA 1
ATOM 704 C C . ILE A 1 85 ? 4.844 15.880 -10.663 1.00 81.19 85 ILE A C 1
ATOM 706 O O . ILE A 1 85 ? 5.350 14.759 -10.595 1.00 81.19 85 ILE A O 1
ATOM 710 N N . GLN A 1 86 ? 5.562 16.959 -10.978 1.00 77.88 86 GLN A N 1
ATOM 711 C CA . GLN A 1 86 ? 7.012 16.904 -11.140 1.00 77.88 86 GLN A CA 1
ATOM 712 C C . GLN A 1 86 ? 7.687 16.644 -9.792 1.00 77.88 86 GLN A C 1
ATOM 714 O O . GLN A 1 86 ? 7.430 17.352 -8.819 1.00 77.88 86 GLN A O 1
ATOM 719 N N . ASP A 1 87 ? 8.585 15.664 -9.751 1.00 67.44 87 ASP A N 1
ATOM 720 C CA . ASP A 1 87 ? 9.439 15.438 -8.590 1.00 67.44 87 ASP A CA 1
ATOM 721 C C . ASP A 1 87 ? 10.647 16.389 -8.626 1.00 67.44 87 ASP A C 1
ATOM 723 O O . ASP A 1 87 ? 11.634 16.152 -9.325 1.00 67.44 87 ASP A O 1
ATOM 727 N N . TYR A 1 88 ? 10.557 17.508 -7.904 1.00 62.31 88 TYR A N 1
ATOM 728 C CA . TYR A 1 88 ? 11.626 18.513 -7.854 1.00 62.31 88 TYR A CA 1
ATOM 729 C C . TYR A 1 88 ? 12.885 18.011 -7.126 1.00 62.31 88 TYR A C 1
ATOM 731 O O . TYR A 1 88 ? 13.993 18.423 -7.469 1.00 62.31 88 TYR A O 1
ATOM 739 N N . ASN A 1 89 ? 12.743 17.050 -6.207 1.00 58.06 89 ASN A N 1
ATOM 740 C CA . ASN A 1 89 ? 13.861 16.489 -5.439 1.00 58.06 89 ASN A CA 1
ATOM 741 C C . ASN A 1 89 ? 14.778 15.591 -6.289 1.00 58.06 89 ASN A C 1
ATOM 743 O O . ASN A 1 89 ? 15.920 15.322 -5.908 1.00 58.06 89 ASN A O 1
ATOM 747 N N . PHE A 1 90 ? 14.302 15.136 -7.453 1.00 53.38 90 PHE A N 1
ATOM 748 C CA . PHE A 1 90 ? 15.120 14.385 -8.402 1.00 53.38 90 PHE A CA 1
ATOM 749 C C . PHE A 1 90 ? 16.191 15.272 -9.060 1.00 53.38 90 PHE A C 1
ATOM 751 O O . PHE A 1 90 ? 17.300 14.810 -9.318 1.00 53.38 90 PHE A O 1
ATOM 758 N N . TYR A 1 91 ? 15.893 16.556 -9.287 1.00 47.88 91 TYR A N 1
ATOM 759 C CA . TYR A 1 91 ? 16.789 17.476 -9.993 1.00 47.88 91 TYR A CA 1
ATOM 760 C C . TYR A 1 91 ? 17.905 18.048 -9.114 1.00 47.88 91 TYR A C 1
ATOM 762 O O . TYR A 1 91 ? 19.030 18.183 -9.594 1.00 47.88 91 TYR A O 1
ATOM 770 N N . GLU A 1 92 ? 17.649 18.312 -7.828 1.00 49.53 92 GLU A N 1
ATOM 771 C CA . GLU A 1 92 ? 18.666 18.891 -6.930 1.00 49.53 92 GLU A CA 1
ATOM 772 C C . GLU A 1 92 ? 19.907 17.999 -6.755 1.00 49.53 92 GLU A C 1
ATOM 774 O O . GLU A 1 92 ? 21.014 18.505 -6.584 1.00 49.53 92 GLU A O 1
ATOM 779 N N . ASN A 1 93 ? 19.765 16.674 -6.869 1.00 46.59 93 ASN A N 1
ATOM 780 C CA . ASN A 1 93 ? 20.913 15.763 -6.804 1.00 46.59 93 ASN A CA 1
ATOM 781 C C . ASN A 1 93 ? 21.664 15.617 -8.140 1.00 46.59 93 ASN A C 1
ATOM 783 O O . ASN A 1 93 ? 22.794 15.135 -8.142 1.00 46.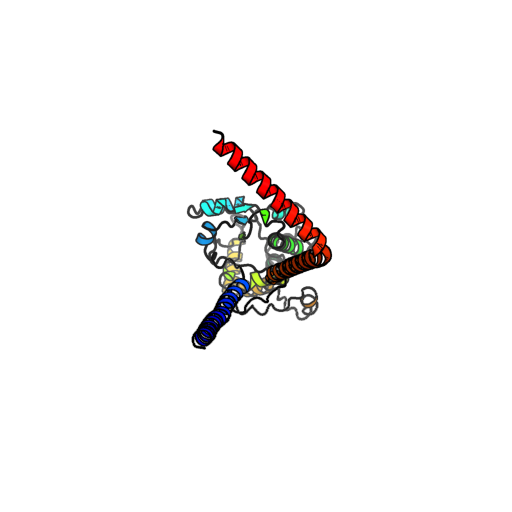59 93 ASN A O 1
ATOM 787 N N . ILE A 1 94 ? 21.074 16.024 -9.269 1.00 46.00 94 ILE A N 1
ATOM 788 C CA . ILE A 1 94 ? 21.667 15.849 -10.606 1.00 46.00 94 ILE A CA 1
ATOM 789 C C . ILE A 1 94 ? 22.460 17.088 -11.042 1.00 46.00 94 ILE A C 1
ATOM 791 O O . ILE A 1 94 ? 23.500 16.951 -11.693 1.00 46.00 94 ILE A O 1
ATOM 795 N N . ASP A 1 95 ? 22.039 18.287 -10.631 1.00 43.28 95 ASP A N 1
ATOM 796 C CA . ASP A 1 95 ? 22.707 19.543 -11.010 1.00 43.28 95 ASP A CA 1
ATOM 797 C C . ASP A 1 95 ? 24.119 19.703 -10.415 1.00 43.28 95 ASP A C 1
ATOM 799 O O . ASP A 1 95 ? 24.927 20.477 -10.924 1.00 43.28 95 ASP A O 1
ATOM 803 N N . SER A 1 96 ? 24.480 18.912 -9.400 1.00 46.06 96 SER A N 1
ATOM 804 C CA . SER A 1 96 ? 25.858 18.859 -8.887 1.00 46.06 96 SER A CA 1
ATOM 805 C C . SER A 1 96 ? 26.790 17.931 -9.689 1.00 46.06 96 SER A C 1
ATOM 807 O O . SER A 1 96 ? 27.996 17.926 -9.441 1.00 46.06 96 SER A O 1
ATOM 809 N N . GLY A 1 97 ? 26.268 17.176 -10.671 1.00 44.47 97 GLY A N 1
ATOM 810 C CA . GLY A 1 97 ? 26.997 16.116 -11.385 1.00 44.47 97 GLY A CA 1
ATOM 811 C C . GLY A 1 97 ? 26.953 16.144 -12.921 1.00 44.47 97 GLY A C 1
ATOM 812 O O . GLY A 1 97 ? 27.489 15.231 -13.544 1.00 44.47 97 GLY A O 1
ATOM 813 N N . GLY A 1 98 ? 26.347 17.151 -13.562 1.00 39.31 98 GLY A N 1
ATOM 814 C CA . GLY A 1 98 ? 26.457 17.362 -15.018 1.00 39.31 98 GLY A CA 1
ATOM 815 C C . GLY A 1 98 ? 25.787 16.310 -15.919 1.00 39.31 98 GLY A C 1
ATOM 816 O O . GLY A 1 98 ? 26.126 16.214 -17.100 1.00 39.31 98 GLY A O 1
ATOM 817 N N . VAL A 1 99 ? 24.836 15.521 -15.407 1.00 41.91 99 VAL A N 1
ATOM 818 C CA . VAL A 1 99 ? 24.087 14.535 -16.205 1.00 41.91 99 VAL A CA 1
ATOM 819 C C . VAL A 1 99 ? 22.799 15.180 -16.719 1.00 41.91 99 VAL A C 1
ATOM 821 O O . VAL A 1 99 ? 21.912 15.536 -15.955 1.00 41.91 99 VAL A O 1
ATOM 824 N N . THR A 1 100 ? 22.678 15.358 -18.032 1.00 42.00 100 THR A N 1
ATOM 825 C CA . THR A 1 100 ? 21.510 16.011 -18.643 1.00 42.00 100 THR A CA 1
ATOM 826 C C . THR A 1 100 ? 20.236 15.164 -18.527 1.00 42.00 100 THR A C 1
ATOM 828 O O . THR A 1 100 ? 20.245 13.970 -18.818 1.00 42.00 100 THR A O 1
ATOM 831 N N . ALA A 1 101 ? 19.114 15.814 -18.211 1.00 41.44 101 ALA A N 1
ATOM 832 C CA . ALA A 1 101 ? 17.796 15.237 -17.914 1.00 41.44 101 ALA A CA 1
ATOM 833 C C . ALA A 1 101 ? 17.123 14.381 -19.015 1.00 41.44 101 ALA A C 1
ATOM 835 O O . ALA A 1 101 ? 16.065 13.796 -18.774 1.00 41.44 101 ALA A O 1
ATOM 836 N N . GLU A 1 102 ? 17.697 14.290 -20.219 1.00 38.75 102 GLU A N 1
ATOM 837 C CA . GLU A 1 102 ? 17.175 13.429 -21.295 1.00 38.75 102 GLU A CA 1
ATOM 838 C C . GLU A 1 102 ? 17.516 11.941 -21.102 1.00 38.75 102 GLU A C 1
ATOM 840 O O . GLU A 1 102 ? 16.892 11.086 -21.728 1.00 38.75 102 GLU A O 1
ATOM 845 N N . THR A 1 103 ? 18.459 11.610 -20.216 1.00 43.72 103 THR A N 1
ATOM 846 C CA . THR A 1 103 ? 18.882 10.231 -19.927 1.00 43.72 103 THR A CA 1
ATOM 847 C C . THR A 1 103 ? 18.458 9.779 -18.534 1.00 43.72 103 THR A C 1
ATOM 849 O O . THR A 1 103 ? 19.189 9.032 -17.903 1.00 43.72 103 THR A O 1
ATOM 852 N N . GLY A 1 104 ? 17.289 10.209 -18.039 1.00 37.72 104 GLY A N 1
ATOM 853 C CA . GLY A 1 104 ? 16.786 9.985 -16.665 1.00 37.72 104 GLY A CA 1
ATOM 854 C C . GLY A 1 104 ? 16.665 8.531 -16.170 1.00 37.72 104 GLY A C 1
ATOM 855 O O . GLY A 1 104 ? 16.147 8.303 -15.086 1.00 37.72 104 GLY A O 1
ATOM 856 N N . TRP A 1 105 ? 17.161 7.567 -16.941 1.00 40.47 105 TRP A N 1
ATOM 857 C CA . TRP A 1 105 ? 17.610 6.256 -16.492 1.00 40.47 105 TRP A CA 1
ATOM 858 C C . TRP A 1 105 ? 18.950 5.972 -17.175 1.00 40.47 105 TRP A C 1
ATOM 860 O O . TRP A 1 105 ? 19.023 5.241 -18.166 1.00 40.47 105 TRP A O 1
ATOM 870 N N . CYS A 1 106 ? 20.028 6.589 -16.691 1.00 37.72 106 CYS A N 1
ATOM 871 C CA . CYS A 1 106 ? 21.346 6.036 -16.939 1.00 37.72 106 CYS A CA 1
ATOM 872 C C . CYS A 1 106 ? 21.336 4.718 -16.181 1.00 37.72 106 CYS A C 1
ATOM 874 O O . CYS A 1 106 ? 21.323 4.701 -14.955 1.00 37.72 106 CYS A O 1
ATOM 876 N N . TRP A 1 107 ? 21.211 3.626 -16.929 1.00 44.66 107 TRP A N 1
ATOM 877 C CA . TRP A 1 107 ? 21.426 2.269 -16.459 1.00 44.66 107 TRP A CA 1
ATOM 878 C C . TRP A 1 107 ? 22.550 2.242 -15.435 1.00 44.66 107 TRP A C 1
ATOM 880 O O . TRP A 1 107 ? 23.498 3.029 -15.553 1.00 44.66 107 TRP A O 1
ATOM 890 N N . SER A 1 108 ? 22.429 1.347 -14.453 1.00 43.97 108 SER A N 1
ATOM 891 C CA . SER A 1 108 ? 23.481 1.154 -13.466 1.00 43.97 108 SER A CA 1
ATOM 892 C C . SER A 1 108 ? 24.831 1.144 -14.175 1.00 43.97 108 SER A C 1
ATOM 894 O O . SER A 1 108 ? 24.962 0.650 -15.302 1.00 43.97 108 SER A O 1
ATOM 896 N N . TYR A 1 109 ? 25.812 1.775 -13.543 1.00 46.16 109 TYR A N 1
ATOM 897 C CA . TYR A 1 109 ? 27.180 1.897 -14.035 1.00 46.16 109 TYR A CA 1
ATOM 898 C C . TYR A 1 109 ? 27.685 0.577 -14.659 1.00 46.16 109 TYR A C 1
ATOM 900 O O . TYR A 1 109 ? 28.359 0.598 -15.681 1.00 46.16 109 TYR A O 1
ATOM 908 N N . GLU A 1 110 ? 27.213 -0.559 -14.136 1.00 45.16 110 GLU A N 1
ATOM 909 C CA . GLU A 1 110 ? 27.462 -1.934 -14.575 1.00 45.16 110 GLU A CA 1
ATOM 910 C C . GLU A 1 110 ? 26.961 -2.281 -15.996 1.00 45.16 110 GLU A C 1
ATOM 912 O O . GLU A 1 110 ? 27.591 -3.083 -16.678 1.00 45.16 110 GLU A O 1
ATOM 917 N N . PHE A 1 111 ? 25.857 -1.710 -16.498 1.00 44.28 111 PHE A N 1
ATOM 918 C CA . PHE A 1 111 ? 25.409 -1.948 -17.884 1.00 44.28 111 PHE A CA 1
ATOM 919 C C . PHE A 1 111 ? 26.265 -1.176 -18.894 1.00 44.28 111 PHE A C 1
ATOM 921 O O . PHE A 1 111 ? 26.578 -1.683 -19.971 1.00 44.28 111 PHE A O 1
ATOM 928 N N . LEU A 1 112 ? 26.669 0.048 -18.544 1.00 47.62 112 LEU A N 1
ATOM 929 C CA . LEU A 1 112 ? 27.630 0.814 -19.338 1.00 47.62 112 LEU A CA 1
ATOM 930 C C . LEU A 1 112 ? 29.028 0.190 -19.258 1.00 47.62 112 LEU A C 1
ATOM 932 O O . LEU A 1 112 ? 29.722 0.146 -20.271 1.00 47.62 112 LEU A O 1
ATOM 936 N N . GLU A 1 113 ? 29.407 -0.354 -18.101 1.00 48.34 113 GLU A N 1
ATOM 937 C CA . GLU A 1 113 ? 30.630 -1.132 -17.907 1.00 48.34 113 GLU A CA 1
ATOM 938 C C . GLU A 1 113 ? 30.603 -2.410 -18.755 1.00 48.34 113 GLU A C 1
ATOM 940 O O . GLU A 1 113 ? 31.529 -2.631 -19.527 1.00 48.34 113 GLU A O 1
ATOM 945 N N . PHE A 1 114 ? 29.493 -3.156 -18.765 1.00 46.84 114 PHE A N 1
ATOM 946 C CA . PHE A 1 114 ? 29.261 -4.305 -19.649 1.00 46.84 114 PHE A CA 1
ATOM 947 C C . PHE A 1 114 ? 29.399 -3.951 -21.136 1.00 46.84 114 PHE A C 1
ATOM 949 O O . PHE A 1 114 ? 30.031 -4.689 -21.891 1.00 46.84 114 PHE A O 1
ATOM 956 N N . LEU A 1 115 ? 28.847 -2.814 -21.575 1.00 41.81 115 LEU A N 1
ATOM 957 C CA . LEU A 1 115 ? 29.039 -2.337 -22.948 1.00 41.81 115 LEU A CA 1
ATOM 958 C C . LEU A 1 115 ? 30.498 -1.919 -23.205 1.00 41.81 115 LEU A C 1
ATOM 960 O O . LEU A 1 115 ? 31.028 -2.198 -24.278 1.00 41.81 115 LEU A O 1
ATOM 964 N N . SER A 1 116 ? 31.174 -1.318 -22.221 1.00 43.66 116 SER A N 1
ATOM 965 C CA . SER A 1 116 ? 32.584 -0.920 -22.323 1.00 43.66 116 SER A CA 1
ATOM 966 C C . SER A 1 116 ? 33.556 -2.111 -22.346 1.00 43.66 116 SER A C 1
ATOM 968 O O . SER A 1 116 ? 34.553 -2.072 -23.067 1.00 43.66 116 SER A O 1
ATOM 970 N N . GLU A 1 117 ? 33.235 -3.201 -21.642 1.00 44.06 117 GLU A N 1
ATOM 971 C CA . GLU A 1 117 ? 33.971 -4.471 -21.656 1.00 44.06 117 GLU A CA 1
ATOM 972 C C . GLU A 1 117 ? 33.839 -5.193 -23.002 1.00 44.06 117 GLU A C 1
ATOM 974 O O . GLU A 1 117 ? 34.727 -5.949 -23.404 1.00 44.06 117 GLU A O 1
ATOM 979 N N . MET A 1 118 ? 32.783 -4.909 -23.770 1.00 37.84 118 MET A N 1
ATOM 980 C CA . MET A 1 118 ? 32.649 -5.368 -25.151 1.00 37.84 118 MET A CA 1
ATOM 981 C C . MET A 1 118 ? 33.548 -4.590 -26.123 1.00 37.84 118 MET A C 1
ATOM 983 O O . MET A 1 118 ? 33.056 -4.190 -27.162 1.00 37.84 118 MET A O 1
ATOM 987 N N . SER A 1 119 ? 34.838 -4.384 -25.819 1.00 33.03 119 SER A N 1
ATOM 988 C CA . SER A 1 119 ? 35.985 -3.948 -26.670 1.00 33.03 119 SER A CA 1
ATOM 989 C C . SER A 1 119 ? 35.804 -2.903 -27.808 1.00 33.03 119 SER A C 1
ATOM 991 O O . SER A 1 119 ? 36.777 -2.591 -28.490 1.00 33.03 119 SER A O 1
ATOM 993 N N . TRP A 1 120 ? 34.621 -2.324 -28.027 1.00 34.06 120 TRP A N 1
ATOM 994 C CA . TRP A 1 120 ? 34.231 -1.603 -29.248 1.00 34.06 120 TRP A CA 1
ATOM 995 C C . TRP A 1 120 ? 33.441 -0.316 -28.979 1.00 34.06 120 TRP A C 1
ATOM 997 O O . TRP A 1 120 ? 33.124 0.398 -29.929 1.00 34.06 120 TRP A O 1
ATOM 1007 N N . THR A 1 121 ? 33.136 0.035 -27.725 1.00 33.50 121 THR A N 1
ATOM 1008 C CA . THR A 1 121 ? 32.461 1.305 -27.414 1.00 33.50 121 THR A CA 1
ATOM 1009 C C . THR A 1 121 ? 33.294 2.157 -26.468 1.00 33.50 121 THR A C 1
ATOM 1011 O O . THR A 1 121 ? 33.403 1.868 -25.280 1.00 33.50 121 THR A O 1
ATOM 1014 N N . SER A 1 122 ? 33.853 3.249 -26.988 1.00 30.28 122 SER A N 1
ATOM 1015 C CA . SER A 1 122 ? 34.451 4.318 -26.190 1.00 30.28 122 SER A CA 1
ATOM 1016 C C . SER A 1 122 ? 33.347 5.187 -25.574 1.00 30.28 122 SER A C 1
ATOM 1018 O O . SER A 1 122 ? 33.126 6.320 -26.003 1.00 30.28 122 SER A O 1
ATOM 1020 N N . PHE A 1 123 ? 32.612 4.659 -24.595 1.00 32.59 123 PHE A N 1
ATOM 1021 C CA . PHE A 1 123 ? 31.837 5.511 -23.695 1.00 32.59 123 PHE A CA 1
ATOM 1022 C C . PHE A 1 123 ? 32.827 6.147 -22.717 1.00 32.59 123 PHE A C 1
ATOM 1024 O O . PHE A 1 123 ? 33.449 5.470 -21.903 1.00 32.59 123 PHE A O 1
ATOM 1031 N N . THR A 1 124 ? 33.065 7.448 -22.862 1.00 32.91 124 THR A N 1
ATOM 1032 C CA . THR A 1 124 ? 34.029 8.169 -22.029 1.00 32.91 124 THR A CA 1
ATOM 1033 C C . THR A 1 124 ? 33.507 8.309 -20.604 1.00 32.91 124 THR A C 1
ATOM 1035 O O . THR A 1 124 ? 32.462 8.913 -20.366 1.00 32.91 124 THR A O 1
ATOM 1038 N N . LYS A 1 125 ? 34.289 7.781 -19.662 1.00 38.62 125 LYS A N 1
ATOM 1039 C CA . LYS A 1 125 ? 34.182 7.960 -18.213 1.00 38.62 125 LYS A CA 1
ATOM 1040 C C . LYS A 1 125 ? 34.323 9.454 -17.877 1.00 38.62 125 LYS A C 1
ATOM 1042 O O . LYS A 1 125 ? 35.430 9.979 -17.888 1.00 38.62 125 LYS A O 1
ATOM 1047 N N . SER A 1 126 ? 33.206 10.144 -17.638 1.00 34.31 126 SER A N 1
ATOM 1048 C CA . SER A 1 126 ? 33.168 11.581 -17.301 1.00 34.31 126 SER A CA 1
ATOM 1049 C C . SER A 1 126 ? 32.576 11.850 -15.911 1.00 34.31 126 SER A C 1
ATOM 1051 O O . SER A 1 126 ? 31.902 12.854 -15.699 1.00 34.31 126 SER A O 1
ATOM 1053 N N . SER A 1 127 ? 32.837 10.978 -14.938 1.00 39.00 127 SER A N 1
ATOM 1054 C CA . SER A 1 127 ? 32.813 11.380 -13.530 1.00 39.00 127 SER A CA 1
ATOM 1055 C C . SER A 1 127 ? 34.100 10.893 -12.873 1.00 39.00 127 SER A C 1
ATOM 1057 O O . SER A 1 127 ? 34.519 9.748 -13.052 1.00 39.00 127 SER A O 1
ATOM 1059 N N . SER A 1 128 ? 34.780 11.796 -12.171 1.00 35.97 128 SER A N 1
ATOM 1060 C CA . SER A 1 128 ? 36.080 11.570 -11.530 1.00 35.97 128 SER A CA 1
ATOM 1061 C C . SER A 1 128 ? 36.010 10.698 -10.273 1.00 35.97 128 SER A C 1
ATOM 1063 O O . SER A 1 128 ? 37.042 10.467 -9.652 1.00 35.97 128 SER A O 1
ATOM 1065 N N . ASP A 1 129 ? 34.831 10.188 -9.914 1.00 42.06 129 ASP A N 1
ATOM 1066 C CA . ASP A 1 129 ? 34.653 9.263 -8.800 1.00 42.06 129 ASP A CA 1
ATOM 1067 C C . ASP A 1 129 ? 33.693 8.119 -9.199 1.00 42.06 129 ASP A C 1
ATOM 1069 O O . ASP A 1 129 ? 32.491 8.356 -9.382 1.00 42.06 129 ASP A O 1
ATOM 1073 N N . PRO A 1 130 ? 34.200 6.888 -9.415 1.00 44.62 130 PRO A N 1
ATOM 1074 C CA . PRO A 1 130 ? 33.388 5.738 -9.812 1.00 44.62 130 PRO A CA 1
ATOM 1075 C C . PRO A 1 130 ? 32.449 5.250 -8.698 1.00 44.62 130 PRO A C 1
ATOM 1077 O O . PRO A 1 130 ? 31.446 4.613 -9.008 1.00 44.62 130 PRO A O 1
ATOM 1080 N N . ASN A 1 131 ? 32.711 5.592 -7.433 1.00 45.72 131 ASN A N 1
ATOM 1081 C CA . ASN A 1 131 ? 31.887 5.147 -6.305 1.00 45.72 131 ASN A CA 1
ATOM 1082 C C . ASN A 1 131 ? 30.690 6.072 -6.034 1.00 45.72 131 ASN A C 1
ATOM 1084 O O . ASN A 1 131 ? 29.760 5.692 -5.335 1.00 45.72 131 ASN A O 1
ATOM 1088 N N . MET A 1 132 ? 30.680 7.278 -6.606 1.00 39.72 132 MET A N 1
ATOM 1089 C CA . MET A 1 132 ? 29.720 8.320 -6.234 1.00 39.72 132 MET A CA 1
ATOM 1090 C C . MET A 1 132 ? 28.388 8.241 -7.007 1.00 39.72 132 MET A C 1
ATOM 1092 O O . MET A 1 132 ? 27.377 8.756 -6.545 1.00 39.72 132 MET A O 1
ATOM 1096 N N . SER A 1 133 ? 28.335 7.595 -8.178 1.00 51.62 133 SER A N 1
ATOM 1097 C CA . SER A 1 133 ? 27.169 7.720 -9.079 1.00 51.62 133 SER A CA 1
ATOM 1098 C C . SER A 1 133 ? 26.025 6.723 -8.833 1.00 51.62 133 SER A C 1
ATOM 1100 O O . SER A 1 133 ? 24.861 7.110 -8.920 1.00 51.62 133 SER A O 1
ATOM 1102 N N . SER A 1 134 ? 26.314 5.462 -8.495 1.00 47.62 134 SER A N 1
ATOM 1103 C CA . SER A 1 134 ? 25.276 4.441 -8.262 1.00 47.62 134 SER A CA 1
ATOM 1104 C C . SER A 1 134 ? 24.600 4.601 -6.898 1.00 47.62 134 SER A C 1
ATOM 1106 O O . SER A 1 134 ? 23.382 4.451 -6.784 1.00 47.62 134 SER A O 1
ATOM 1108 N N . GLU A 1 135 ? 25.372 4.977 -5.876 1.00 49.06 135 GLU A N 1
ATOM 1109 C CA . GLU A 1 135 ? 24.882 5.186 -4.514 1.00 49.06 135 GLU A CA 1
ATOM 1110 C C . GLU A 1 135 ? 23.972 6.421 -4.432 1.00 49.06 135 GLU A C 1
ATOM 1112 O O . GLU A 1 135 ? 22.891 6.352 -3.848 1.00 49.06 135 GLU A O 1
ATOM 1117 N N . ILE A 1 136 ? 24.320 7.518 -5.119 1.00 49.62 136 ILE A N 1
ATOM 1118 C CA . ILE A 1 136 ? 23.483 8.726 -5.170 1.00 49.62 136 ILE A CA 1
ATOM 1119 C C . ILE A 1 136 ? 22.149 8.453 -5.880 1.00 49.62 136 ILE A C 1
ATOM 1121 O O . ILE A 1 136 ? 21.110 8.888 -5.381 1.00 49.62 136 ILE A O 1
ATOM 1125 N N . MET A 1 137 ? 22.141 7.699 -6.984 1.00 48.09 137 MET A N 1
ATOM 1126 C CA . MET A 1 137 ? 20.925 7.459 -7.777 1.00 48.09 137 MET A CA 1
ATOM 1127 C C . MET A 1 137 ? 19.957 6.474 -7.110 1.00 48.09 137 MET A C 1
ATOM 1129 O O . MET A 1 137 ? 18.751 6.717 -7.074 1.00 48.09 137 MET A O 1
ATOM 1133 N N . ASN A 1 138 ? 20.479 5.408 -6.496 1.00 53.41 138 ASN A N 1
ATOM 1134 C CA . ASN A 1 138 ? 19.663 4.548 -5.641 1.00 53.41 138 ASN A CA 1
ATOM 1135 C C . ASN A 1 138 ? 19.166 5.334 -4.424 1.00 53.41 138 ASN A C 1
ATOM 1137 O O . ASN A 1 138 ? 17.998 5.220 -4.063 1.00 53.41 138 ASN A O 1
ATOM 1141 N N . SER A 1 139 ? 19.998 6.208 -3.844 1.00 56.03 139 SER A N 1
ATOM 1142 C CA . SER A 1 139 ? 19.576 7.029 -2.711 1.00 56.03 139 SER A CA 1
ATOM 1143 C C . SER A 1 139 ? 18.497 8.049 -3.065 1.00 56.03 139 SER A C 1
ATOM 1145 O O . SER A 1 139 ? 17.742 8.398 -2.169 1.00 56.03 139 SER A O 1
ATOM 1147 N N . SER A 1 140 ? 18.398 8.544 -4.305 1.00 56.81 140 SER A N 1
ATOM 1148 C CA . SER A 1 140 ? 17.384 9.539 -4.685 1.00 56.81 140 SER A CA 1
ATOM 1149 C C . SER A 1 140 ? 16.026 8.897 -4.957 1.00 56.81 140 SER A C 1
ATOM 1151 O O . SER A 1 140 ? 15.021 9.403 -4.466 1.00 56.81 140 SER A O 1
ATOM 1153 N N . LEU A 1 141 ? 15.988 7.747 -5.641 1.00 59.91 141 LEU A N 1
ATOM 1154 C CA . LEU A 1 141 ? 14.771 6.943 -5.793 1.00 59.91 141 LEU A CA 1
ATOM 1155 C C . LEU A 1 141 ? 14.289 6.422 -4.440 1.00 59.91 141 LEU A C 1
ATOM 1157 O O . LEU A 1 141 ? 13.136 6.636 -4.076 1.00 59.91 141 LEU A O 1
ATOM 1161 N N . VAL A 1 142 ? 15.180 5.806 -3.659 1.00 61.31 142 VAL A N 1
ATOM 1162 C CA . VAL A 1 142 ? 14.848 5.321 -2.315 1.00 61.31 142 VAL A CA 1
ATOM 1163 C C . VAL A 1 142 ? 14.440 6.482 -1.410 1.00 61.31 142 VAL A C 1
ATOM 1165 O O . VAL A 1 142 ? 13.458 6.338 -0.697 1.00 61.31 142 VAL A O 1
ATOM 1168 N N . ARG A 1 143 ? 15.085 7.659 -1.476 1.00 62.59 143 ARG A N 1
ATOM 1169 C CA . ARG A 1 143 ? 14.614 8.856 -0.753 1.00 62.59 143 ARG A CA 1
ATOM 1170 C C . ARG A 1 143 ? 13.255 9.333 -1.238 1.00 62.59 143 ARG A C 1
ATOM 1172 O O . ARG A 1 143 ? 12.453 9.718 -0.403 1.00 62.59 143 ARG A O 1
ATOM 1179 N N . GLY A 1 144 ? 12.985 9.296 -2.540 1.00 62.47 144 GLY A N 1
ATOM 1180 C CA . GLY A 1 144 ? 11.677 9.623 -3.099 1.00 62.47 144 GLY A CA 1
ATOM 1181 C C . GLY A 1 144 ? 10.587 8.736 -2.502 1.00 62.47 144 GLY A C 1
ATOM 1182 O O . GLY A 1 144 ? 9.618 9.252 -1.961 1.00 62.47 144 GLY A O 1
ATOM 1183 N N . PHE A 1 145 ? 10.788 7.415 -2.506 1.00 63.22 145 PHE A N 1
ATOM 1184 C CA . PHE A 1 145 ? 9.844 6.463 -1.912 1.00 63.22 145 PHE A CA 1
ATOM 1185 C C . PHE A 1 145 ? 9.787 6.521 -0.380 1.00 63.22 145 PHE A C 1
ATOM 1187 O O . PHE A 1 145 ? 8.701 6.449 0.188 1.00 63.22 145 PHE A O 1
ATOM 1194 N N . LEU A 1 146 ? 10.917 6.709 0.304 1.00 62.78 146 LEU A N 1
ATOM 1195 C CA . LEU A 1 146 ? 10.946 6.921 1.753 1.00 62.78 146 LEU A CA 1
ATOM 1196 C C . LEU A 1 146 ? 10.197 8.198 2.131 1.00 62.78 146 LEU A C 1
ATOM 1198 O O . LEU A 1 146 ? 9.473 8.187 3.114 1.00 62.78 146 LEU A O 1
ATOM 1202 N N . ALA A 1 147 ? 10.310 9.267 1.342 1.00 58.91 147 ALA A N 1
ATOM 1203 C CA . ALA A 1 147 ? 9.583 10.510 1.573 1.00 58.91 147 ALA A CA 1
ATOM 1204 C C . ALA A 1 147 ? 8.066 10.351 1.350 1.00 58.91 147 ALA A C 1
ATOM 1206 O O . ALA A 1 147 ? 7.284 11.048 1.996 1.00 58.91 147 ALA A O 1
ATOM 1207 N N . LEU A 1 148 ? 7.638 9.420 0.483 1.00 61.91 148 LEU A N 1
ATOM 1208 C CA . LEU A 1 148 ? 6.230 9.005 0.399 1.00 61.91 148 LEU A CA 1
ATOM 1209 C C . LEU A 1 148 ? 5.802 8.273 1.687 1.00 61.91 148 LEU A C 1
ATOM 1211 O O . LEU A 1 148 ? 4.718 8.519 2.202 1.00 61.91 148 LEU A O 1
ATOM 1215 N N . GLN A 1 149 ? 6.666 7.419 2.249 1.00 59.72 149 GLN A N 1
ATOM 1216 C CA . GLN A 1 149 ? 6.362 6.614 3.439 1.00 59.72 149 GLN A CA 1
ATOM 1217 C C . GLN A 1 149 ? 6.417 7.392 4.766 1.00 59.72 149 GLN A C 1
ATOM 1219 O O . GLN A 1 149 ? 5.625 7.120 5.667 1.00 59.72 149 GLN A O 1
ATOM 1224 N N . THR A 1 150 ? 7.340 8.344 4.932 1.00 54.00 150 THR A N 1
ATOM 1225 C CA . THR A 1 150 ? 7.567 9.053 6.208 1.00 54.00 150 THR A CA 1
ATOM 1226 C C . THR A 1 150 ? 6.475 10.063 6.559 1.00 54.00 150 THR A C 1
ATOM 1228 O O . THR A 1 150 ? 6.615 10.794 7.537 1.00 54.00 150 THR A O 1
ATOM 1231 N N . ASN A 1 151 ? 5.368 10.105 5.811 1.00 47.09 151 ASN A N 1
ATOM 1232 C CA . ASN A 1 151 ? 4.245 11.020 6.013 1.00 47.09 151 ASN A CA 1
ATOM 1233 C C . ASN A 1 151 ? 4.605 12.522 5.957 1.00 47.09 151 ASN A C 1
ATOM 1235 O O . ASN A 1 151 ? 3.700 13.349 6.046 1.00 47.09 151 ASN A O 1
ATOM 1239 N N . GLU A 1 152 ? 5.870 12.911 5.740 1.00 49.91 152 GLU A N 1
ATOM 1240 C CA . GLU A 1 152 ? 6.258 14.318 5.530 1.00 49.91 152 GLU A CA 1
ATOM 1241 C C . GLU A 1 152 ? 5.540 14.919 4.309 1.00 49.91 152 GLU A C 1
ATOM 1243 O O . GLU A 1 152 ? 5.302 16.124 4.243 1.00 49.91 152 GLU A O 1
ATOM 1248 N N . LEU A 1 153 ? 5.126 14.061 3.371 1.00 45.47 153 LEU A N 1
ATOM 1249 C CA . LEU A 1 153 ? 4.368 14.404 2.170 1.00 45.47 153 LEU A CA 1
ATOM 1250 C C . LEU A 1 153 ? 2.913 13.912 2.183 1.00 45.47 153 LEU A C 1
ATOM 1252 O O . LEU A 1 153 ? 2.206 14.139 1.202 1.00 45.47 153 LEU A O 1
ATOM 1256 N N . ALA A 1 154 ? 2.430 13.319 3.281 1.00 46.22 154 ALA A N 1
ATOM 1257 C CA . ALA A 1 154 ? 1.033 12.878 3.419 1.00 46.22 154 ALA A CA 1
ATOM 1258 C C . ALA A 1 154 ? 0.036 14.025 3.244 1.00 46.22 154 ALA A C 1
ATOM 1260 O O . ALA A 1 154 ? -1.078 13.840 2.772 1.00 46.22 154 ALA A O 1
ATOM 1261 N N . HIS A 1 155 ? 0.467 15.245 3.568 1.00 42.91 155 HIS A N 1
ATOM 1262 C CA . HIS A 1 155 ? -0.304 16.458 3.329 1.00 42.91 155 HIS A CA 1
ATOM 1263 C C . HIS A 1 155 ? -0.530 16.772 1.839 1.00 42.91 155 HIS A C 1
ATOM 1265 O O . HIS A 1 155 ? -1.328 17.655 1.535 1.00 42.91 155 HIS A O 1
ATOM 1271 N N . MET A 1 156 ? 0.154 16.086 0.914 1.00 44.53 156 MET A N 1
ATOM 1272 C CA . MET A 1 156 ? 0.036 16.304 -0.530 1.00 44.53 156 MET A CA 1
ATOM 1273 C C . MET A 1 156 ? -0.668 15.164 -1.291 1.00 44.53 156 MET A C 1
ATOM 1275 O O . MET A 1 156 ? -0.707 15.238 -2.517 1.00 44.53 156 MET A O 1
ATOM 1279 N N . ASN A 1 157 ? -1.216 14.137 -0.616 1.00 52.47 157 ASN A N 1
ATOM 1280 C CA . ASN A 1 157 ? -1.903 12.987 -1.245 1.00 52.47 157 ASN A CA 1
ATOM 1281 C C . ASN A 1 157 ? -1.114 12.363 -2.417 1.00 52.47 157 ASN A C 1
ATOM 1283 O O . ASN A 1 157 ? -1.662 12.057 -3.481 1.00 52.47 157 ASN A O 1
ATOM 1287 N N . MET A 1 158 ? 0.207 12.255 -2.269 1.00 58.25 158 MET A N 1
ATOM 1288 C CA . MET A 1 158 ? 1.060 11.667 -3.298 1.00 58.25 158 MET A CA 1
ATOM 1289 C C . MET A 1 158 ? 1.387 10.238 -2.894 1.00 58.25 158 MET A C 1
ATOM 1291 O O . MET A 1 158 ? 2.267 10.035 -2.068 1.00 58.25 158 MET A O 1
ATOM 1295 N N . ASP A 1 159 ? 0.696 9.280 -3.510 1.00 73.44 159 ASP A N 1
ATOM 1296 C CA . ASP A 1 159 ? 0.811 7.852 -3.177 1.00 73.44 159 ASP A CA 1
ATOM 1297 C C . ASP A 1 159 ? 1.329 7.007 -4.355 1.0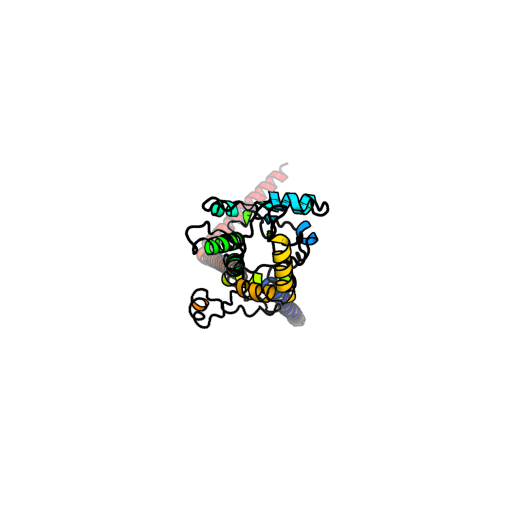0 73.44 159 ASP A C 1
ATOM 1299 O O . ASP A 1 159 ? 1.518 5.799 -4.224 1.00 73.44 159 ASP A O 1
ATOM 1303 N N . ALA A 1 160 ? 1.585 7.624 -5.518 1.00 82.75 160 ALA A N 1
ATOM 1304 C CA . ALA A 1 160 ? 2.053 6.928 -6.715 1.00 82.75 160 ALA A CA 1
ATOM 1305 C C . ALA A 1 160 ? 3.323 7.550 -7.319 1.00 82.75 160 ALA A C 1
ATOM 1307 O O . ALA A 1 160 ? 3.578 8.753 -7.228 1.00 82.75 160 ALA A O 1
ATOM 1308 N N . TYR A 1 161 ? 4.108 6.718 -8.007 1.00 81.88 161 TYR A N 1
ATOM 1309 C CA . TYR A 1 161 ? 5.297 7.131 -8.752 1.00 81.88 161 TYR A CA 1
ATOM 1310 C C . TYR A 1 161 ? 5.319 6.436 -10.116 1.00 81.88 161 TYR A C 1
ATOM 1312 O O . TYR A 1 161 ? 5.188 5.214 -10.193 1.00 81.88 161 TYR A O 1
ATOM 1320 N N . ALA A 1 162 ? 5.501 7.192 -11.200 1.00 83.00 162 ALA A N 1
ATOM 1321 C CA . ALA A 1 162 ? 5.650 6.625 -12.535 1.00 83.00 162 ALA A CA 1
ATOM 1322 C C . ALA A 1 162 ? 7.135 6.431 -12.863 1.00 83.00 162 ALA A C 1
ATOM 1324 O O . ALA A 1 162 ? 7.916 7.384 -12.922 1.00 83.00 162 ALA A O 1
ATOM 1325 N N . LEU A 1 163 ? 7.516 5.179 -13.109 1.00 76.25 163 LEU A N 1
ATOM 1326 C CA . LEU A 1 163 ? 8.879 4.777 -13.444 1.00 76.25 163 LEU A CA 1
ATOM 1327 C C . LEU A 1 163 ? 8.904 4.098 -14.811 1.00 76.25 163 LEU A C 1
ATOM 1329 O O . LEU A 1 163 ? 7.972 3.389 -15.189 1.00 76.25 163 LEU A O 1
ATOM 1333 N N . SER A 1 164 ? 10.003 4.282 -15.539 1.00 73.69 164 SER A N 1
ATOM 1334 C CA . SER A 1 164 ? 10.278 3.482 -16.729 1.00 73.69 164 SER A CA 1
ATOM 1335 C C . SER A 1 164 ? 10.826 2.131 -16.296 1.00 73.69 164 SER A C 1
ATOM 1337 O O . SER A 1 164 ? 11.849 2.067 -15.619 1.00 73.69 164 SER A O 1
ATOM 1339 N N . VAL A 1 165 ? 10.197 1.053 -16.754 1.00 71.44 165 VAL A N 1
ATOM 1340 C CA . VAL A 1 165 ? 10.633 -0.316 -16.468 1.00 71.44 165 VAL A CA 1
ATOM 1341 C C . VAL A 1 165 ? 10.941 -1.023 -17.784 1.00 71.44 165 VAL A C 1
ATOM 1343 O O . VAL A 1 165 ? 10.113 -0.977 -18.695 1.00 71.44 165 VAL A O 1
ATOM 1346 N N . PRO A 1 166 ? 12.093 -1.704 -17.924 1.00 68.81 166 PRO A N 1
ATOM 1347 C CA . PRO A 1 166 ? 12.342 -2.512 -19.109 1.00 68.81 166 PRO A CA 1
ATOM 1348 C C . PRO A 1 166 ? 11.265 -3.595 -19.268 1.00 68.81 166 PRO A C 1
ATOM 1350 O O . PRO A 1 166 ? 10.989 -4.356 -18.340 1.00 68.81 166 PRO A O 1
ATOM 1353 N N . GLY A 1 167 ? 10.678 -3.691 -20.466 1.00 66.19 167 GLY A N 1
ATOM 1354 C CA . GLY A 1 167 ? 9.501 -4.531 -20.727 1.00 66.19 167 GLY A CA 1
ATOM 1355 C C . GLY A 1 167 ? 9.676 -6.016 -20.386 1.00 66.19 167 GLY A C 1
ATOM 1356 O O . GLY A 1 167 ? 8.718 -6.678 -19.995 1.00 66.19 167 GLY A O 1
ATOM 1357 N N . MET A 1 168 ? 10.907 -6.537 -20.443 1.00 62.03 168 MET A N 1
ATOM 1358 C CA . MET A 1 168 ? 11.206 -7.923 -20.059 1.00 62.03 168 MET A CA 1
ATOM 1359 C C . MET A 1 168 ? 10.868 -8.242 -18.591 1.00 62.03 168 MET A C 1
ATOM 1361 O O . MET A 1 168 ? 10.627 -9.401 -18.257 1.00 62.03 168 MET A O 1
ATOM 1365 N N . PHE A 1 169 ? 10.771 -7.221 -17.737 1.00 62.62 169 PHE A N 1
ATOM 1366 C CA . PHE A 1 169 ? 10.427 -7.350 -16.320 1.00 62.62 169 PHE A CA 1
ATOM 1367 C C . PHE A 1 169 ? 8.941 -7.210 -16.026 1.00 62.62 169 PHE A C 1
ATOM 1369 O O . PHE A 1 169 ? 8.509 -7.472 -14.906 1.00 62.62 169 PHE A O 1
ATOM 1376 N N . LEU A 1 170 ? 8.130 -6.851 -17.021 1.00 65.25 170 LEU A N 1
ATOM 1377 C CA . LEU A 1 170 ? 6.686 -6.767 -16.832 1.00 65.25 170 LEU A CA 1
ATOM 1378 C C . LEU A 1 170 ? 6.087 -8.139 -16.509 1.00 65.25 170 LEU A C 1
ATOM 1380 O O . LEU A 1 170 ? 5.232 -8.228 -15.631 1.00 65.25 170 LEU A O 1
ATOM 1384 N N . SER A 1 171 ? 6.629 -9.193 -17.134 1.00 61.53 171 SER A N 1
ATOM 1385 C CA . SER A 1 171 ? 6.229 -10.594 -16.929 1.00 61.53 171 SER A CA 1
ATOM 1386 C C . SER A 1 171 ? 6.654 -11.195 -15.582 1.00 61.53 171 SER A C 1
ATOM 1388 O O . SER A 1 171 ? 6.090 -12.198 -15.154 1.00 61.53 171 SER A O 1
ATOM 1390 N N . GLN A 1 172 ? 7.637 -10.598 -14.900 1.00 59.91 172 GLN A N 1
ATOM 1391 C CA . GLN A 1 172 ? 8.135 -11.052 -13.600 1.00 59.91 172 GLN A CA 1
ATOM 1392 C C . GLN A 1 172 ? 7.579 -10.136 -12.504 1.00 59.91 172 GLN A C 1
ATOM 1394 O O . GLN A 1 172 ? 8.318 -9.362 -11.901 1.00 59.91 172 GLN A O 1
ATOM 1399 N N . GLU A 1 173 ? 6.263 -10.210 -12.273 1.00 55.53 173 GLU A N 1
ATOM 1400 C CA . GLU A 1 173 ? 5.466 -9.268 -11.460 1.00 55.53 173 GLU A CA 1
ATOM 1401 C C . GLU A 1 173 ? 6.048 -8.902 -10.083 1.00 55.53 173 GLU A C 1
ATOM 1403 O O . GLU A 1 173 ? 5.749 -7.835 -9.561 1.00 55.53 173 GLU A O 1
ATOM 1408 N N . ASN A 1 174 ? 6.893 -9.748 -9.489 1.00 52.94 174 ASN A N 1
ATOM 1409 C CA . ASN A 1 174 ? 7.258 -9.639 -8.080 1.00 52.94 174 ASN A CA 1
ATOM 1410 C C . ASN A 1 174 ? 8.745 -9.426 -7.783 1.00 52.94 174 ASN A C 1
ATOM 1412 O O . ASN A 1 174 ? 9.069 -9.111 -6.641 1.00 52.94 174 ASN A O 1
ATOM 1416 N N . PHE A 1 175 ? 9.659 -9.633 -8.734 1.00 53.09 175 PHE A N 1
ATOM 1417 C CA . PHE A 1 175 ? 11.042 -9.909 -8.330 1.00 53.09 175 PHE A CA 1
ATOM 1418 C C . PHE A 1 175 ? 11.882 -8.646 -8.071 1.00 53.09 175 PHE A C 1
ATOM 1420 O O . PHE A 1 175 ? 12.522 -8.548 -7.030 1.00 53.09 175 PHE A O 1
ATOM 1427 N N . LEU A 1 176 ? 11.858 -7.665 -8.977 1.00 56.66 176 LEU A N 1
ATOM 1428 C CA . LEU A 1 176 ? 12.849 -6.576 -8.975 1.00 56.66 176 LEU A CA 1
ATOM 1429 C C . LEU A 1 176 ? 12.474 -5.349 -8.146 1.00 56.66 176 LEU A C 1
ATOM 1431 O O . LEU A 1 176 ? 13.329 -4.742 -7.510 1.00 56.66 176 LEU A O 1
ATOM 1435 N N . PHE A 1 177 ? 11.193 -4.988 -8.127 1.00 59.94 177 PHE A N 1
ATOM 1436 C CA . PHE A 1 177 ? 10.736 -3.854 -7.323 1.00 59.94 177 PHE A CA 1
ATOM 1437 C C . PHE A 1 177 ? 10.793 -4.197 -5.839 1.00 59.94 177 PHE A C 1
ATOM 1439 O O . PHE A 1 177 ? 11.364 -3.458 -5.041 1.00 59.94 177 PHE A O 1
ATOM 1446 N N . LYS A 1 178 ? 10.292 -5.379 -5.466 1.00 61.88 178 LYS A N 1
ATOM 1447 C CA . LYS A 1 178 ? 10.331 -5.821 -4.074 1.00 61.88 178 LYS A CA 1
ATOM 1448 C C . LYS A 1 178 ? 11.773 -5.930 -3.570 1.00 61.88 178 LYS A C 1
ATOM 1450 O O . LYS A 1 178 ? 12.041 -5.475 -2.469 1.00 61.88 178 LYS A O 1
ATOM 1455 N N . SER A 1 179 ? 12.726 -6.430 -4.360 1.00 59.88 179 SER A N 1
ATOM 1456 C CA . SER A 1 179 ? 14.112 -6.569 -3.887 1.00 59.88 179 SER A CA 1
ATOM 1457 C C . SER A 1 179 ? 14.806 -5.245 -3.559 1.00 59.88 179 SER A C 1
ATOM 1459 O O . SER A 1 179 ? 15.670 -5.242 -2.689 1.00 59.88 179 SER A O 1
ATOM 1461 N N . GLN A 1 180 ? 14.443 -4.136 -4.213 1.00 61.47 180 GLN A N 1
ATOM 1462 C CA . GLN A 1 180 ? 15.044 -2.823 -3.941 1.00 61.47 180 GLN A CA 1
ATOM 1463 C C . GLN A 1 180 ? 14.337 -2.061 -2.813 1.00 61.47 180 GLN A C 1
ATOM 1465 O O . GLN A 1 180 ? 14.996 -1.387 -2.029 1.00 61.47 180 GLN A O 1
ATOM 1470 N N . PHE A 1 181 ? 13.011 -2.180 -2.699 1.00 63.16 181 PHE A N 1
ATOM 1471 C CA . PHE A 1 181 ? 12.212 -1.390 -1.750 1.00 63.16 181 PHE A CA 1
ATOM 1472 C C . PHE A 1 181 ? 11.925 -2.111 -0.423 1.00 63.16 181 PHE A C 1
ATOM 1474 O O . PHE A 1 181 ? 11.899 -1.481 0.635 1.00 63.16 181 PHE A O 1
ATOM 1481 N N . VAL A 1 182 ? 11.790 -3.441 -0.439 1.00 63.66 182 VAL A N 1
ATOM 1482 C CA . VAL A 1 182 ? 11.511 -4.244 0.766 1.00 63.66 182 VAL A CA 1
ATOM 1483 C C . VAL A 1 182 ? 12.625 -4.180 1.817 1.00 63.66 182 VAL A C 1
ATOM 1485 O O . VAL A 1 182 ? 12.277 -4.135 2.997 1.00 63.66 182 VAL A O 1
ATOM 1488 N N . PRO A 1 183 ? 13.933 -4.110 1.479 1.00 62.81 183 PRO A N 1
ATOM 1489 C CA . PRO A 1 183 ? 14.980 -3.890 2.483 1.00 62.81 183 PRO A CA 1
ATOM 1490 C C . PRO A 1 183 ? 14.777 -2.620 3.319 1.00 62.81 183 PRO A C 1
ATOM 1492 O O . PRO A 1 183 ? 15.268 -2.539 4.441 1.00 62.81 183 PRO A O 1
ATOM 1495 N N . HIS A 1 184 ? 14.035 -1.646 2.787 1.00 60.69 184 HIS A N 1
ATOM 1496 C CA . HIS A 1 184 ? 13.699 -0.393 3.457 1.00 60.69 184 HIS A CA 1
ATOM 1497 C C . HIS A 1 184 ? 12.321 -0.420 4.137 1.00 60.69 184 HIS A C 1
ATOM 1499 O O . HIS A 1 184 ? 11.876 0.603 4.645 1.00 60.69 184 HIS A O 1
ATOM 1505 N N . GLY A 1 185 ? 11.638 -1.571 4.164 1.00 64.12 185 GLY A N 1
ATOM 1506 C CA . GLY A 1 185 ? 10.291 -1.698 4.726 1.00 64.12 185 GLY A CA 1
ATOM 1507 C C . GLY A 1 185 ? 9.211 -1.004 3.892 1.00 64.12 185 GLY A C 1
ATOM 1508 O O . GLY A 1 185 ? 8.147 -0.692 4.422 1.00 64.12 185 GLY A O 1
ATOM 1509 N N . ILE A 1 186 ? 9.484 -0.737 2.611 1.00 64.00 186 ILE A N 1
ATOM 1510 C CA . ILE A 1 186 ? 8.535 -0.109 1.690 1.00 64.00 186 ILE A CA 1
ATOM 1511 C C . ILE A 1 186 ? 7.830 -1.217 0.907 1.00 64.00 186 ILE A C 1
ATOM 1513 O O . ILE A 1 186 ? 8.445 -1.933 0.111 1.00 64.00 186 ILE A O 1
ATOM 1517 N N . GLU A 1 187 ? 6.522 -1.341 1.114 1.00 67.69 187 GLU A N 1
ATOM 1518 C CA . GLU A 1 187 ? 5.670 -2.187 0.285 1.00 67.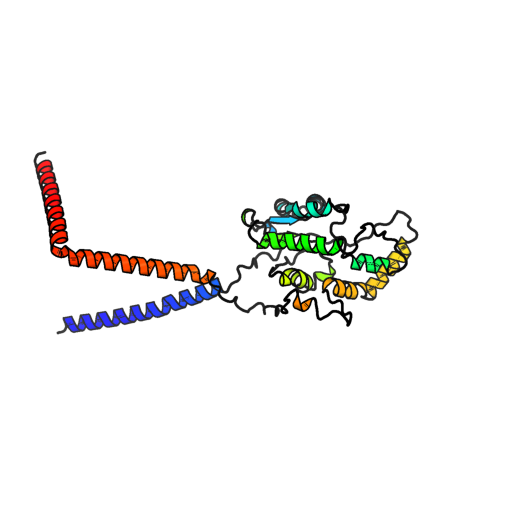69 187 GLU A CA 1
ATOM 1519 C C . GLU A 1 187 ? 5.141 -1.369 -0.894 1.00 67.69 187 GLU A C 1
ATOM 1521 O O . GLU A 1 187 ? 4.388 -0.415 -0.721 1.00 67.69 187 GLU A O 1
ATOM 1526 N N . VAL A 1 188 ? 5.555 -1.738 -2.107 1.00 73.00 188 VAL A N 1
ATOM 1527 C CA . VAL A 1 188 ? 5.105 -1.094 -3.346 1.00 73.00 188 VAL A CA 1
ATOM 1528 C C . VAL A 1 188 ? 4.098 -1.980 -4.072 1.00 73.00 188 VAL A C 1
ATOM 1530 O O . VAL A 1 188 ? 4.331 -3.178 -4.264 1.00 73.00 188 VAL A O 1
ATOM 1533 N N . HIS A 1 189 ? 2.991 -1.378 -4.502 1.00 77.56 189 HIS A N 1
ATOM 1534 C CA . HIS A 1 189 ? 2.051 -1.973 -5.451 1.00 77.56 189 HIS A CA 1
ATOM 1535 C C . HIS A 1 189 ? 2.353 -1.456 -6.857 1.00 77.56 189 HIS A C 1
ATOM 1537 O O . HIS A 1 189 ? 2.633 -0.271 -7.039 1.00 77.56 189 HIS A O 1
ATOM 1543 N N . ARG A 1 190 ? 2.311 -2.339 -7.856 1.00 80.00 190 ARG A N 1
ATOM 1544 C CA . ARG A 1 190 ? 2.539 -1.977 -9.258 1.00 80.00 190 ARG A CA 1
ATOM 1545 C C . ARG A 1 190 ? 1.234 -2.139 -10.026 1.00 80.00 190 ARG A C 1
ATOM 1547 O O . ARG A 1 190 ? 0.763 -3.262 -10.176 1.00 80.00 190 ARG A O 1
ATOM 1554 N N . VAL A 1 191 ? 0.737 -1.042 -10.594 1.00 82.69 191 VAL A N 1
ATOM 1555 C CA . VAL A 1 191 ? -0.349 -1.068 -11.587 1.00 82.69 191 VAL A CA 1
ATOM 1556 C C . VAL A 1 191 ? 0.060 -1.994 -12.739 1.00 82.69 191 VAL A C 1
ATOM 1558 O O . VAL A 1 191 ? 1.182 -1.902 -13.248 1.00 82.69 191 VAL A O 1
ATOM 1561 N N . LYS A 1 192 ? -0.809 -2.936 -13.123 1.00 81.25 192 LYS A N 1
ATOM 1562 C CA . LYS A 1 192 ? -0.475 -3.983 -14.110 1.00 81.25 192 LYS A CA 1
ATOM 1563 C C . LYS A 1 192 ? -0.249 -3.400 -15.501 1.00 81.25 192 LYS A C 1
ATOM 1565 O O . LYS A 1 192 ? 0.568 -3.905 -16.271 1.00 81.25 192 LYS A O 1
ATOM 1570 N N . GLU A 1 193 ? -0.966 -2.330 -15.805 1.00 84.25 193 GLU A N 1
ATOM 1571 C CA . GLU A 1 193 ? -0.913 -1.631 -17.077 1.00 84.25 193 GLU A CA 1
ATOM 1572 C C . GLU A 1 193 ? 0.239 -0.621 -17.128 1.00 84.25 193 GLU A C 1
ATOM 1574 O O . GLU A 1 193 ? 0.471 0.164 -16.209 1.00 84.25 193 GLU A O 1
ATOM 1579 N N . CYS A 1 194 ? 0.966 -0.616 -18.244 1.00 82.31 194 CYS A N 1
ATOM 1580 C CA . CYS A 1 194 ? 1.967 0.406 -18.517 1.00 82.31 194 CYS A CA 1
ATOM 1581 C C . CYS A 1 194 ? 1.330 1.596 -19.223 1.00 82.31 194 CYS A C 1
ATOM 1583 O O . CYS A 1 194 ? 0.666 1.428 -20.242 1.00 82.31 194 CYS A O 1
ATOM 1585 N N . LEU A 1 195 ? 1.646 2.799 -18.742 1.00 80.00 195 LEU A N 1
ATOM 1586 C CA . LEU A 1 195 ? 1.278 4.063 -19.385 1.00 80.00 195 LEU A CA 1
ATOM 1587 C C . LEU A 1 195 ? 1.684 4.088 -20.860 1.00 80.00 195 LEU A C 1
ATOM 1589 O O . LEU A 1 195 ? 0.860 4.333 -21.736 1.00 80.00 195 LEU A O 1
ATOM 1593 N N . VAL A 1 196 ? 2.966 3.820 -21.125 1.00 78.31 196 VAL A N 1
ATOM 1594 C CA . VAL A 1 196 ? 3.545 3.758 -22.469 1.00 78.31 196 VAL A CA 1
ATOM 1595 C C . VAL A 1 196 ? 4.667 2.728 -22.485 1.00 78.31 196 VAL A C 1
ATOM 1597 O O . VAL A 1 196 ? 5.440 2.619 -21.536 1.00 78.31 196 VAL A O 1
ATOM 1600 N N . SER A 1 197 ? 4.777 1.993 -23.590 1.00 77.38 197 SER A N 1
ATOM 1601 C CA . SER A 1 197 ? 5.927 1.141 -23.891 1.00 77.38 197 SER A CA 1
ATOM 1602 C C . SER A 1 197 ? 6.698 1.734 -25.062 1.00 77.38 197 SER A C 1
ATOM 1604 O O . SER A 1 197 ? 6.117 2.010 -26.110 1.00 77.38 197 SER A O 1
ATOM 1606 N N . TYR A 1 198 ? 8.005 1.919 -24.901 1.00 71.50 198 TYR A N 1
ATOM 1607 C CA . TYR A 1 198 ? 8.885 2.366 -25.977 1.00 71.50 198 TYR A CA 1
ATOM 1608 C C . TYR A 1 198 ? 10.060 1.401 -26.145 1.00 71.50 198 TYR A C 1
ATOM 1610 O O . TYR A 1 198 ? 10.570 0.869 -25.154 1.00 71.50 198 TYR A O 1
ATOM 1618 N N . PRO A 1 199 ? 10.509 1.155 -27.389 1.00 72.75 199 PRO A N 1
ATOM 1619 C CA . PRO A 1 199 ? 11.709 0.374 -27.612 1.00 72.75 199 PRO A CA 1
ATOM 1620 C C . PRO A 1 199 ? 12.914 1.145 -27.079 1.00 72.75 199 PRO A C 1
ATOM 1622 O O . PRO A 1 199 ? 13.053 2.352 -27.293 1.00 72.75 199 PRO A O 1
ATOM 1625 N N . PHE A 1 200 ? 13.812 0.438 -26.405 1.00 68.75 200 PHE A N 1
ATOM 1626 C CA . PHE A 1 200 ? 15.105 1.009 -26.074 1.00 68.75 200 PHE A CA 1
ATOM 1627 C C . PHE A 1 200 ? 15.948 1.085 -27.350 1.00 68.75 200 PHE A C 1
ATOM 1629 O O . PHE A 1 200 ? 16.192 0.071 -28.003 1.00 68.75 200 PHE A O 1
ATOM 1636 N N . SER A 1 201 ? 16.372 2.292 -27.718 1.00 73.81 201 SER A N 1
ATOM 1637 C CA . SER A 1 201 ? 17.187 2.541 -28.907 1.00 73.81 201 SER A CA 1
ATOM 1638 C C . SER A 1 201 ? 18.449 3.297 -28.530 1.00 73.81 201 SER A C 1
ATOM 1640 O O . SER A 1 201 ? 18.397 4.225 -27.723 1.00 73.81 201 SER A O 1
ATOM 1642 N N . TYR A 1 202 ? 19.561 2.966 -29.169 1.00 78.75 202 TYR A N 1
ATOM 1643 C CA . TYR A 1 202 ? 20.788 3.740 -29.062 1.00 78.75 202 TYR A CA 1
ATOM 1644 C C . TYR A 1 202 ? 20.864 4.767 -30.200 1.00 78.75 202 TYR A C 1
ATOM 1646 O O . TYR A 1 202 ? 20.404 4.525 -31.317 1.00 78.75 202 TYR A O 1
ATOM 1654 N N . ARG A 1 203 ? 21.438 5.942 -29.920 1.00 79.50 203 ARG A N 1
ATOM 1655 C CA . ARG A 1 203 ? 21.663 6.984 -30.931 1.00 79.50 203 ARG A CA 1
ATOM 1656 C C . ARG A 1 203 ? 23.080 6.851 -31.483 1.00 79.50 203 ARG A C 1
ATOM 1658 O O . ARG A 1 203 ? 24.037 6.780 -30.721 1.00 79.50 203 ARG A O 1
ATOM 1665 N N . MET A 1 204 ? 23.212 6.861 -32.807 1.00 82.44 204 MET A N 1
ATOM 1666 C CA . MET A 1 204 ? 24.496 6.971 -33.501 1.00 82.44 204 MET A CA 1
ATOM 1667 C C . MET A 1 204 ? 24.471 8.135 -34.493 1.00 82.44 204 MET A C 1
ATOM 1669 O O . MET A 1 204 ? 23.394 8.492 -34.982 1.00 82.44 204 MET A O 1
ATOM 1673 N N . PRO A 1 205 ? 25.639 8.714 -34.832 1.00 90.94 205 PRO A N 1
ATOM 1674 C CA . PRO A 1 205 ? 25.743 9.645 -35.943 1.00 90.94 205 PRO A CA 1
ATOM 1675 C C . PRO A 1 205 ? 25.144 9.045 -37.214 1.00 90.94 205 PRO A C 1
ATOM 1677 O O . PRO A 1 205 ? 25.309 7.852 -37.497 1.00 90.94 205 PRO A O 1
ATOM 1680 N N . LYS A 1 206 ? 24.465 9.887 -37.997 1.00 85.31 206 LYS A N 1
ATOM 1681 C CA . LYS A 1 206 ? 23.990 9.493 -39.325 1.00 85.31 206 LYS A CA 1
ATOM 1682 C C . LYS A 1 206 ? 25.192 8.997 -40.134 1.00 85.31 206 LYS A C 1
ATOM 1684 O O . LYS A 1 206 ? 26.219 9.669 -40.169 1.00 85.31 206 LYS A O 1
ATOM 1689 N N . ASN A 1 207 ? 25.053 7.830 -40.761 1.00 90.88 207 ASN A N 1
ATOM 1690 C CA . ASN A 1 207 ? 26.102 7.147 -41.530 1.00 90.88 207 ASN A CA 1
ATOM 1691 C C . ASN A 1 207 ? 27.263 6.567 -40.700 1.00 90.88 207 ASN A C 1
ATOM 1693 O O . ASN A 1 207 ? 28.349 6.349 -41.233 1.00 90.88 207 ASN A O 1
ATOM 1697 N N . SER A 1 208 ? 27.054 6.289 -39.409 1.00 90.94 208 SER A N 1
ATOM 1698 C CA . SER A 1 208 ? 28.024 5.519 -38.627 1.00 90.94 208 SER A CA 1
ATOM 1699 C C . SER A 1 208 ? 28.261 4.144 -39.259 1.00 90.94 208 SER A C 1
ATOM 1701 O O . SER A 1 208 ? 27.332 3.348 -39.407 1.00 90.94 208 SER A O 1
ATOM 1703 N N . PHE A 1 209 ? 29.520 3.835 -39.569 1.00 93.50 209 PHE A N 1
ATOM 1704 C CA . PHE A 1 209 ? 29.928 2.522 -40.077 1.00 93.50 209 PHE A CA 1
ATOM 1705 C C . PHE A 1 209 ? 29.769 1.401 -39.033 1.00 93.50 209 PHE A C 1
ATOM 1707 O O . PHE A 1 209 ? 29.777 0.223 -39.383 1.00 93.50 209 PHE A O 1
ATOM 1714 N N . PHE A 1 210 ? 29.577 1.757 -37.758 1.00 89.44 210 PHE A N 1
ATOM 1715 C CA . PHE A 1 210 ? 29.336 0.814 -36.666 1.00 89.44 210 PHE A CA 1
ATOM 1716 C C . PHE A 1 210 ? 27.870 0.426 -36.489 1.00 89.44 210 PHE A C 1
ATOM 1718 O O . PHE A 1 210 ? 27.595 -0.531 -35.768 1.00 89.44 210 PHE A O 1
ATOM 1725 N N . LEU A 1 211 ? 26.931 1.137 -37.123 1.00 86.75 211 LEU A N 1
ATOM 1726 C CA . LEU A 1 211 ? 25.505 0.923 -36.882 1.00 86.75 211 LEU A CA 1
ATOM 1727 C C . LEU A 1 211 ? 25.090 -0.518 -37.195 1.00 86.75 211 LEU A C 1
ATOM 1729 O O . LEU A 1 211 ? 24.483 -1.181 -36.357 1.00 86.75 211 LEU A O 1
ATOM 1733 N N . GLU A 1 212 ? 25.467 -1.005 -38.375 1.00 91.25 212 GLU A N 1
ATOM 1734 C CA . GLU A 1 212 ? 25.084 -2.329 -38.863 1.00 91.25 212 GLU A CA 1
ATOM 1735 C C . GLU A 1 212 ? 25.792 -3.475 -38.106 1.00 91.25 212 GLU A C 1
ATOM 1737 O O . GLU A 1 212 ? 25.106 -4.391 -37.638 1.00 91.25 212 GLU A O 1
ATOM 1742 N N . PRO A 1 213 ? 27.127 -3.438 -37.885 1.00 90.75 213 PRO A N 1
ATOM 1743 C CA . PRO A 1 213 ? 27.796 -4.434 -37.047 1.00 90.75 213 PRO A CA 1
ATOM 1744 C C . PRO A 1 213 ? 27.255 -4.486 -35.614 1.00 90.75 213 PRO A C 1
ATOM 1746 O O . PRO A 1 213 ? 27.069 -5.580 -35.074 1.00 90.75 213 PRO A O 1
ATOM 1749 N N . LEU A 1 214 ? 26.979 -3.326 -35.005 1.00 85.69 214 LEU A N 1
ATOM 1750 C CA . LEU A 1 214 ? 26.465 -3.259 -33.641 1.00 85.69 214 LEU A CA 1
ATOM 1751 C C . LEU A 1 214 ? 25.041 -3.812 -33.554 1.00 85.69 214 LEU A C 1
ATOM 1753 O O . LEU A 1 214 ? 24.780 -4.632 -32.679 1.00 85.69 214 LEU A O 1
ATOM 1757 N N . ASN A 1 215 ? 24.153 -3.446 -34.485 1.00 86.44 215 ASN A N 1
ATOM 1758 C CA . ASN A 1 215 ? 22.795 -3.994 -34.551 1.00 86.44 215 ASN A CA 1
ATOM 1759 C C . ASN A 1 215 ? 22.826 -5.523 -34.612 1.00 86.44 215 ASN A C 1
ATOM 1761 O O . ASN A 1 215 ? 22.161 -6.191 -33.823 1.00 86.44 215 ASN A O 1
ATOM 1765 N N . ARG A 1 216 ? 23.661 -6.092 -35.491 1.00 91.31 216 ARG A N 1
ATOM 1766 C CA . ARG A 1 216 ? 23.808 -7.549 -35.612 1.00 91.31 216 ARG A CA 1
ATOM 1767 C C . ARG A 1 216 ? 24.277 -8.187 -34.306 1.00 91.31 216 ARG A C 1
ATOM 1769 O O . ARG A 1 216 ? 23.794 -9.255 -33.941 1.00 91.31 216 ARG A O 1
ATOM 1776 N N . LYS A 1 217 ? 25.209 -7.548 -33.595 1.00 88.19 217 LYS A N 1
ATOM 1777 C CA . LYS A 1 217 ? 25.701 -8.041 -32.302 1.00 88.19 217 LYS A CA 1
ATOM 1778 C C . LYS A 1 217 ? 24.654 -7.941 -31.203 1.00 88.19 217 LYS A C 1
ATOM 1780 O O . LYS A 1 217 ? 24.491 -8.901 -30.460 1.00 88.19 217 LYS A O 1
ATOM 1785 N N . ILE A 1 218 ? 23.915 -6.840 -31.134 1.00 82.69 218 ILE A N 1
ATOM 1786 C CA . ILE A 1 218 ? 22.812 -6.673 -30.183 1.00 82.69 218 ILE A CA 1
ATOM 1787 C C . ILE A 1 218 ? 21.745 -7.742 -30.423 1.00 82.69 218 ILE A C 1
ATOM 1789 O O . ILE A 1 218 ? 21.325 -8.389 -29.470 1.00 82.69 218 ILE A O 1
ATOM 1793 N N . VAL A 1 219 ? 21.371 -7.997 -31.680 1.00 86.38 219 VAL A N 1
ATOM 1794 C CA . VAL A 1 219 ? 20.434 -9.075 -32.030 1.00 86.38 219 VAL A CA 1
ATOM 1795 C C . VAL A 1 219 ? 20.967 -10.435 -31.569 1.00 86.38 219 VAL A C 1
ATOM 1797 O O . VAL A 1 219 ? 20.264 -11.135 -30.850 1.00 86.38 219 VAL A O 1
ATOM 1800 N N . GLN A 1 220 ? 22.232 -10.768 -31.850 1.00 88.56 220 GLN A N 1
ATOM 1801 C CA . GLN A 1 220 ? 22.853 -12.016 -31.368 1.00 88.56 220 GLN A CA 1
ATOM 1802 C C . GLN A 1 220 ? 22.843 -12.135 -29.832 1.00 88.56 220 GLN A C 1
ATOM 1804 O O . GLN A 1 220 ? 22.620 -13.215 -29.281 1.00 88.56 220 GLN A O 1
ATOM 1809 N N . LEU A 1 221 ? 23.088 -11.037 -29.114 1.00 84.19 221 LEU A N 1
ATOM 1810 C CA . LEU A 1 221 ? 23.076 -11.006 -27.648 1.00 84.19 221 LEU A CA 1
ATOM 1811 C C . LEU A 1 221 ? 21.663 -11.174 -27.073 1.00 84.19 221 LEU A C 1
ATOM 1813 O O . LEU A 1 221 ? 21.493 -11.822 -26.038 1.00 84.19 221 LEU A O 1
ATOM 1817 N N . LEU A 1 222 ? 20.657 -10.603 -27.735 1.00 82.31 222 LEU A N 1
ATOM 1818 C CA . LEU A 1 222 ? 19.254 -10.766 -27.367 1.00 82.31 222 LEU A CA 1
ATOM 1819 C C . LEU A 1 222 ? 18.781 -12.200 -27.636 1.00 82.31 222 LEU A C 1
ATOM 1821 O O . LEU A 1 222 ? 18.231 -12.834 -26.739 1.00 82.31 222 LEU A O 1
ATOM 1825 N N . GLU A 1 223 ? 19.056 -12.735 -28.828 1.00 84.19 223 GLU A N 1
ATOM 1826 C CA . GLU A 1 223 ? 18.670 -14.091 -29.246 1.00 84.19 223 GLU A CA 1
ATOM 1827 C C . GLU A 1 223 ? 19.354 -15.184 -28.416 1.00 84.19 223 GLU A C 1
ATOM 1829 O O . GLU A 1 223 ? 18.743 -16.206 -28.115 1.00 84.19 223 GLU A O 1
ATOM 1834 N N . SER A 1 224 ? 20.601 -14.964 -27.986 1.00 89.38 224 SER A N 1
ATOM 1835 C CA . SER A 1 224 ? 21.316 -15.890 -27.093 1.00 89.38 224 SER A CA 1
ATOM 1836 C C . SER A 1 224 ? 20.822 -15.861 -25.642 1.00 89.38 224 SER A C 1
ATOM 1838 O O . SER A 1 224 ? 21.257 -16.679 -24.833 1.00 89.38 224 SER A O 1
ATOM 1840 N N . GLY A 1 225 ? 19.952 -14.913 -25.275 1.00 84.19 225 GLY A N 1
ATOM 1841 C CA . GLY A 1 225 ? 19.475 -14.736 -23.902 1.00 84.19 225 GLY A CA 1
ATOM 1842 C C . GLY A 1 225 ? 20.518 -14.160 -22.934 1.00 84.19 225 GLY A C 1
ATOM 1843 O O . GLY A 1 225 ? 20.228 -14.020 -21.744 1.00 84.19 225 GLY A O 1
ATOM 1844 N N . LEU A 1 226 ? 21.710 -13.780 -23.416 1.00 81.56 226 LEU A N 1
ATOM 1845 C CA . LEU A 1 226 ? 22.784 -13.221 -22.586 1.00 81.56 226 LEU A CA 1
ATOM 1846 C C . LEU A 1 226 ? 22.379 -11.900 -21.931 1.00 81.56 226 LEU A C 1
ATOM 1848 O O . LEU A 1 226 ? 22.693 -11.680 -20.762 1.00 81.56 226 LEU A O 1
ATOM 1852 N N . VAL A 1 227 ? 21.642 -11.050 -22.656 1.00 79.12 227 VAL A N 1
ATOM 1853 C CA . VAL A 1 227 ? 21.125 -9.780 -22.117 1.00 79.12 227 VAL A CA 1
ATOM 1854 C C . VAL A 1 227 ? 20.181 -10.036 -20.948 1.00 79.12 227 VAL A C 1
ATOM 1856 O O . VAL A 1 227 ? 20.321 -9.401 -19.909 1.00 79.12 227 VAL A O 1
ATOM 1859 N N . LYS A 1 228 ? 19.262 -11.000 -21.084 1.00 76.56 228 LYS A N 1
ATOM 1860 C CA . LYS A 1 228 ? 18.318 -11.358 -20.018 1.00 76.56 228 LYS A CA 1
ATOM 1861 C C . LYS A 1 228 ? 19.061 -11.832 -18.767 1.00 76.56 228 LYS A C 1
ATOM 1863 O O . LYS A 1 228 ? 18.801 -11.320 -17.687 1.00 76.56 228 LYS A O 1
ATOM 1868 N N . ASN A 1 229 ? 20.012 -12.754 -18.930 1.00 77.06 229 ASN A N 1
ATOM 1869 C CA . ASN A 1 229 ? 20.776 -13.324 -17.818 1.00 77.06 229 ASN A CA 1
ATOM 1870 C C . ASN A 1 229 ? 21.627 -12.263 -17.093 1.00 77.06 229 ASN A C 1
ATOM 1872 O O . ASN A 1 229 ? 21.611 -12.162 -15.870 1.00 77.06 229 ASN A O 1
ATOM 1876 N N . ARG A 1 230 ? 22.343 -11.416 -17.843 1.00 74.69 230 ARG A N 1
ATOM 1877 C CA . ARG A 1 230 ? 23.158 -10.344 -17.251 1.00 74.69 230 ARG A CA 1
ATOM 1878 C C . ARG A 1 230 ? 22.316 -9.285 -16.557 1.00 74.69 230 ARG A C 1
ATOM 1880 O O . ARG A 1 230 ? 22.685 -8.842 -15.475 1.00 74.69 230 ARG A O 1
ATOM 1887 N N . LEU A 1 231 ? 21.196 -8.899 -17.158 1.00 68.81 231 LEU A N 1
ATOM 1888 C CA . LEU A 1 231 ? 20.330 -7.891 -16.570 1.00 68.81 231 LEU A CA 1
ATOM 1889 C C . LEU A 1 231 ? 19.623 -8.418 -15.314 1.00 68.81 231 LEU A C 1
ATOM 1891 O O . LEU A 1 231 ? 19.460 -7.673 -14.355 1.00 68.81 231 LEU A O 1
ATOM 1895 N N . GLU A 1 232 ? 19.288 -9.709 -15.273 1.00 68.94 232 GLU A N 1
ATOM 1896 C CA . GLU A 1 232 ? 18.838 -10.379 -14.053 1.00 68.94 232 GLU A CA 1
ATOM 1897 C C . GLU A 1 232 ? 19.918 -10.316 -12.959 1.00 68.94 232 GLU A C 1
ATOM 1899 O O . GLU A 1 232 ? 19.633 -9.860 -11.860 1.00 68.94 232 GLU A O 1
ATOM 1904 N N . ILE A 1 233 ? 21.178 -10.656 -13.247 1.00 69.06 233 ILE A N 1
ATOM 1905 C CA . ILE A 1 233 ? 22.290 -10.575 -12.274 1.00 69.06 233 ILE A CA 1
ATOM 1906 C C . ILE A 1 233 ? 22.449 -9.165 -11.687 1.00 69.06 233 ILE A C 1
ATOM 1908 O O . ILE A 1 233 ? 22.463 -9.008 -10.466 1.00 69.06 233 ILE A O 1
ATOM 1912 N N . VAL A 1 234 ? 22.525 -8.152 -12.553 1.00 64.75 234 VAL A N 1
ATOM 1913 C CA . VAL A 1 234 ? 22.690 -6.745 -12.158 1.00 64.75 234 VAL A CA 1
ATOM 1914 C C . VAL A 1 234 ? 21.536 -6.290 -11.267 1.00 64.75 234 VAL A C 1
ATOM 1916 O O . VAL A 1 234 ? 21.744 -5.726 -10.197 1.00 64.75 234 VAL A O 1
ATOM 1919 N N . LEU A 1 235 ? 20.300 -6.577 -11.672 1.00 58.22 235 LEU A N 1
ATOM 1920 C CA . LEU A 1 235 ? 19.127 -6.056 -10.977 1.00 58.22 235 LEU A CA 1
ATOM 1921 C C . LEU A 1 235 ? 18.750 -6.864 -9.729 1.00 58.22 235 LEU A C 1
ATOM 1923 O O . LEU A 1 235 ? 18.194 -6.308 -8.785 1.00 58.22 235 LEU A O 1
ATOM 1927 N N . THR A 1 236 ? 19.060 -8.162 -9.694 1.00 58.94 236 THR A N 1
ATOM 1928 C CA . THR A 1 236 ? 18.872 -8.996 -8.496 1.00 58.94 236 THR A CA 1
ATOM 1929 C C . THR A 1 236 ? 19.926 -8.730 -7.423 1.00 58.94 236 THR A C 1
ATOM 1931 O O . THR A 1 236 ? 19.813 -9.276 -6.324 1.00 58.94 236 THR A O 1
ATOM 1934 N N . GLY A 1 237 ? 20.975 -7.960 -7.736 1.00 56.16 237 GLY A N 1
ATOM 1935 C CA . GLY A 1 237 ? 22.130 -7.788 -6.859 1.00 56.16 237 GLY A CA 1
ATOM 1936 C C . GLY A 1 237 ? 22.854 -9.105 -6.563 1.00 56.16 237 GLY A C 1
ATOM 1937 O O . GLY A 1 237 ? 23.703 -9.149 -5.676 1.00 56.16 237 GLY A O 1
ATOM 1938 N N . ARG A 1 238 ? 22.541 -10.193 -7.287 1.00 55.84 238 ARG A N 1
ATOM 1939 C CA . ARG A 1 238 ? 23.251 -11.469 -7.177 1.00 55.84 238 ARG A CA 1
ATOM 1940 C C . ARG A 1 238 ? 24.558 -11.368 -7.944 1.00 55.84 238 ARG A C 1
ATOM 1942 O O . ARG A 1 238 ? 24.764 -12.065 -8.933 1.00 55.84 238 ARG A O 1
ATOM 1949 N N . TYR A 1 239 ? 25.472 -10.534 -7.465 1.00 49.88 239 TYR A N 1
ATOM 1950 C CA . TYR A 1 239 ? 26.879 -10.748 -7.753 1.00 49.88 239 TYR A CA 1
ATOM 1951 C C . TYR A 1 239 ? 27.284 -12.061 -7.075 1.00 49.88 239 TYR A C 1
ATOM 1953 O O . TYR A 1 239 ? 27.752 -12.088 -5.943 1.00 49.88 239 TYR A O 1
ATOM 1961 N N . THR A 1 240 ? 27.087 -13.178 -7.779 1.00 45.53 240 THR A N 1
ATOM 1962 C CA . THR A 1 240 ? 27.634 -14.499 -7.447 1.00 45.53 240 THR A CA 1
ATOM 1963 C C . THR A 1 240 ? 29.136 -14.515 -7.733 1.00 45.53 240 THR A C 1
ATOM 1965 O O . THR A 1 240 ? 29.634 -15.333 -8.505 1.00 45.53 240 THR A O 1
ATOM 1968 N N . GLY A 1 241 ? 29.862 -13.544 -7.187 1.00 44.31 241 GLY A N 1
ATOM 1969 C CA . GLY A 1 241 ? 31.288 -13.687 -6.979 1.00 44.31 241 GLY A CA 1
ATOM 1970 C C . GLY A 1 241 ? 31.447 -14.440 -5.670 1.00 44.31 241 GLY A C 1
ATOM 1971 O O . GLY A 1 241 ? 31.045 -13.917 -4.634 1.00 44.31 241 GLY A O 1
ATOM 1972 N N . ASP A 1 242 ? 32.028 -15.636 -5.722 1.00 46.91 242 ASP A N 1
ATOM 1973 C CA . ASP A 1 242 ? 32.352 -16.552 -4.609 1.00 46.91 242 ASP A CA 1
ATOM 1974 C C . ASP A 1 242 ? 33.189 -15.935 -3.448 1.00 46.91 242 ASP A C 1
ATOM 1976 O O . ASP A 1 242 ? 33.808 -16.652 -2.667 1.00 46.91 242 ASP A O 1
ATOM 1980 N N . GLY A 1 243 ? 33.246 -14.608 -3.296 1.00 46.81 243 GLY A N 1
ATOM 1981 C CA . GLY A 1 243 ? 34.095 -13.908 -2.332 1.00 46.81 243 GLY A CA 1
ATOM 1982 C C . GLY A 1 243 ? 33.438 -12.825 -1.471 1.00 46.81 243 GLY A C 1
ATOM 1983 O O . GLY A 1 243 ? 34.125 -12.303 -0.599 1.00 46.81 243 GLY A O 1
ATOM 1984 N N . MET A 1 244 ? 32.160 -12.460 -1.651 1.00 44.72 244 MET A N 1
ATOM 1985 C CA . MET A 1 244 ? 31.549 -11.364 -0.864 1.00 44.72 244 MET A CA 1
ATOM 1986 C C . MET A 1 244 ? 30.079 -11.592 -0.471 1.00 44.72 244 MET A C 1
ATOM 1988 O O . MET A 1 244 ? 29.276 -10.668 -0.481 1.00 44.72 244 MET A O 1
ATOM 1992 N N . ASP A 1 245 ? 29.713 -12.799 -0.040 1.00 46.12 245 ASP A N 1
ATOM 1993 C CA . ASP A 1 245 ? 28.335 -13.081 0.415 1.00 46.12 245 ASP A CA 1
ATOM 1994 C C . ASP A 1 245 ? 28.120 -12.912 1.941 1.00 46.12 245 ASP A C 1
ATOM 1996 O O . ASP A 1 245 ? 27.051 -13.204 2.467 1.00 46.12 245 ASP A O 1
ATOM 2000 N N . VAL A 1 246 ? 29.120 -12.422 2.693 1.00 49.28 246 VAL A N 1
ATOM 2001 C CA . VAL A 1 246 ? 29.057 -12.370 4.177 1.00 49.28 246 VAL A CA 1
ATOM 2002 C C . VAL A 1 246 ? 28.860 -10.948 4.738 1.00 49.28 246 VAL A C 1
ATOM 2004 O O . VAL A 1 246 ? 28.449 -10.782 5.885 1.00 49.28 246 VAL A O 1
ATOM 2007 N N . GLY A 1 247 ? 29.105 -9.901 3.943 1.00 46.28 247 GLY A N 1
ATOM 2008 C CA . GLY A 1 247 ? 29.023 -8.506 4.408 1.00 46.28 247 GLY A CA 1
ATOM 2009 C C . GLY A 1 247 ? 27.652 -7.854 4.213 1.00 46.28 247 GLY A C 1
ATOM 2010 O O . GLY A 1 247 ? 27.096 -7.279 5.147 1.00 46.28 247 GLY A O 1
ATOM 2011 N N . ALA A 1 248 ? 27.078 -7.970 3.014 1.00 46.12 248 ALA A N 1
ATOM 2012 C CA . ALA A 1 248 ? 25.860 -7.239 2.656 1.00 46.12 248 ALA A CA 1
ATOM 2013 C C . ALA A 1 248 ? 24.592 -7.795 3.330 1.00 46.12 248 ALA A C 1
ATOM 2015 O O . ALA A 1 248 ? 23.706 -7.021 3.683 1.00 46.12 248 ALA A O 1
ATOM 2016 N N . GLN A 1 249 ? 24.536 -9.108 3.592 1.00 46.16 249 GLN A N 1
ATOM 2017 C CA . GLN A 1 249 ? 23.407 -9.735 4.299 1.00 46.16 249 GLN A CA 1
ATOM 2018 C C . GLN A 1 249 ? 23.342 -9.364 5.792 1.00 46.16 249 GLN A C 1
ATOM 2020 O O . GLN A 1 249 ? 22.283 -9.475 6.404 1.00 46.16 249 GLN A O 1
ATOM 2025 N N . ASN A 1 250 ? 24.461 -8.929 6.382 1.00 44.81 250 ASN A N 1
ATOM 2026 C CA . ASN A 1 250 ? 24.529 -8.546 7.794 1.00 44.81 250 ASN A CA 1
ATOM 2027 C C . ASN A 1 250 ? 24.355 -7.036 8.015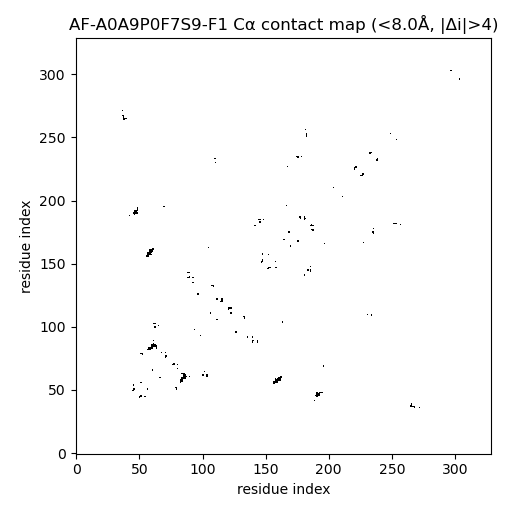 1.00 44.81 250 ASN A C 1
ATOM 2029 O O . ASN A 1 250 ? 23.973 -6.633 9.110 1.00 44.81 250 ASN A O 1
ATOM 2033 N N . PHE A 1 251 ? 24.622 -6.201 7.003 1.00 44.59 251 PHE A N 1
ATOM 2034 C CA . PHE A 1 251 ? 24.494 -4.742 7.123 1.00 44.59 251 PHE A CA 1
ATOM 2035 C C . PHE A 1 251 ? 23.089 -4.237 6.796 1.00 44.59 251 PHE A C 1
ATOM 2037 O O . PHE A 1 251 ? 22.568 -3.351 7.469 1.00 44.59 251 PHE A O 1
ATOM 2044 N N . PHE A 1 252 ? 22.444 -4.854 5.812 1.00 45.03 252 PHE A N 1
ATOM 2045 C CA . PHE A 1 252 ? 21.018 -4.714 5.591 1.00 45.03 252 PHE A CA 1
ATOM 2046 C C . PHE A 1 252 ? 20.428 -6.033 6.033 1.00 45.03 252 PHE A C 1
ATOM 2048 O O . PHE A 1 252 ? 20.676 -7.044 5.384 1.00 45.03 252 PHE A O 1
ATOM 2055 N N . GLY A 1 253 ? 19.708 -6.048 7.153 1.00 42.69 253 GLY A N 1
ATOM 2056 C CA . GLY A 1 253 ? 18.969 -7.210 7.635 1.00 42.69 253 GLY A CA 1
ATOM 2057 C C . GLY A 1 253 ? 17.847 -7.580 6.669 1.00 42.69 253 GLY A C 1
ATOM 2058 O O . GLY A 1 253 ? 16.675 -7.533 7.028 1.00 42.69 253 GLY A O 1
ATOM 2059 N N . VAL A 1 254 ? 18.209 -7.962 5.443 1.00 44.94 254 VAL A N 1
ATOM 2060 C CA . VAL A 1 254 ? 17.371 -8.603 4.446 1.00 44.94 254 VAL A CA 1
ATOM 2061 C C . VAL A 1 254 ? 17.147 -10.013 4.973 1.00 44.94 254 VAL A C 1
ATOM 2063 O O . VAL A 1 254 ? 17.611 -11.012 4.424 1.00 44.94 254 VAL A O 1
ATOM 2066 N N . GLN A 1 255 ? 16.415 -10.107 6.089 1.00 47.47 255 GLN A N 1
ATOM 2067 C CA . GLN A 1 255 ? 15.574 -11.261 6.314 1.00 47.47 255 GLN A CA 1
ATOM 2068 C C . GLN A 1 255 ? 14.840 -11.417 5.000 1.00 47.47 255 GLN A C 1
ATOM 2070 O O . GLN A 1 255 ? 14.133 -10.496 4.591 1.00 47.47 255 GLN A O 1
ATOM 2075 N N . ARG A 1 256 ? 15.107 -12.520 4.290 1.00 43.75 256 ARG A N 1
ATOM 2076 C CA . ARG A 1 256 ? 14.323 -12.917 3.127 1.00 43.75 256 ARG A CA 1
ATOM 2077 C C . ARG A 1 256 ? 12.890 -12.722 3.561 1.00 43.75 256 ARG A C 1
ATOM 2079 O O . ARG A 1 256 ? 12.425 -13.487 4.407 1.00 43.75 256 ARG A O 1
ATOM 2086 N N . TYR A 1 257 ? 12.267 -11.652 3.071 1.00 44.22 257 TYR A N 1
ATOM 2087 C CA . TYR A 1 257 ? 10.874 -11.374 3.323 1.00 44.22 257 TYR A CA 1
ATOM 2088 C C . TYR A 1 257 ? 10.233 -12.600 2.717 1.00 44.22 257 TYR A C 1
ATOM 2090 O O . TYR A 1 257 ? 10.258 -12.778 1.497 1.00 44.22 257 TYR A O 1
ATOM 2098 N N . LYS A 1 258 ? 9.888 -13.557 3.587 1.00 44.50 258 LYS A N 1
ATOM 2099 C CA . LYS A 1 258 ? 9.172 -14.766 3.226 1.00 44.50 258 LYS A CA 1
ATOM 2100 C C . LYS A 1 258 ? 7.970 -14.159 2.570 1.00 44.50 258 LYS A C 1
ATOM 2102 O O . LYS A 1 258 ? 7.200 -13.534 3.291 1.00 44.50 258 LYS A O 1
ATOM 2107 N N . GLN A 1 259 ? 7.976 -14.194 1.236 1.00 45.12 259 GLN A N 1
ATOM 2108 C CA . GLN A 1 259 ? 6.982 -13.612 0.360 1.00 45.12 259 GLN A CA 1
ATOM 2109 C C . GLN A 1 259 ? 5.691 -13.850 1.098 1.00 45.12 259 GLN A C 1
ATOM 2111 O O . GLN A 1 259 ? 5.375 -15.024 1.318 1.00 45.12 259 GLN A O 1
ATOM 2116 N N . ALA A 1 260 ? 5.159 -12.782 1.712 1.00 46.28 260 ALA A N 1
ATOM 2117 C CA . ALA A 1 260 ? 4.059 -12.927 2.639 1.00 46.28 260 ALA A CA 1
ATOM 2118 C C . ALA A 1 260 ? 3.051 -13.668 1.791 1.00 46.28 260 ALA A C 1
ATOM 2120 O O . ALA A 1 260 ? 2.696 -13.176 0.721 1.00 46.28 260 ALA A O 1
ATOM 2121 N N . VAL A 1 261 ? 2.803 -14.934 2.139 1.00 48.19 261 VAL A N 1
ATOM 2122 C CA . VAL A 1 261 ? 1.802 -15.729 1.446 1.00 48.19 261 VAL A CA 1
ATOM 2123 C C . VAL A 1 261 ? 0.610 -14.799 1.490 1.00 48.19 261 VAL A C 1
ATOM 2125 O O . VAL A 1 261 ? 0.267 -14.387 2.598 1.00 48.19 261 VAL A O 1
ATOM 2128 N N . ASP A 1 262 ? 0.136 -14.347 0.326 1.00 53.25 262 ASP A N 1
ATOM 2129 C CA . ASP A 1 262 ? -0.689 -13.135 0.165 1.00 53.25 262 ASP A CA 1
ATOM 2130 C C . ASP A 1 262 ? -2.006 -13.175 0.986 1.00 53.25 262 ASP A C 1
ATOM 2132 O O . ASP A 1 262 ? -2.757 -12.208 1.002 1.00 53.25 262 ASP A O 1
ATOM 2136 N N . ASP A 1 263 ? -2.231 -14.253 1.742 1.00 58.00 263 ASP A N 1
ATOM 2137 C CA . ASP A 1 263 ? -3.353 -14.524 2.634 1.00 58.00 263 ASP A CA 1
ATOM 2138 C C . ASP A 1 263 ? -3.028 -14.456 4.144 1.00 58.00 263 ASP A C 1
ATOM 2140 O O . ASP A 1 263 ? -3.917 -14.666 4.972 1.00 58.00 263 ASP A O 1
ATOM 2144 N N . ALA A 1 264 ? -1.776 -14.230 4.563 1.00 61.62 264 ALA A N 1
ATOM 2145 C CA . ALA A 1 264 ? -1.448 -14.186 5.990 1.00 61.62 264 ALA A CA 1
ATOM 2146 C C . ALA A 1 264 ? -1.908 -12.847 6.612 1.00 61.62 264 ALA A C 1
ATOM 2148 O O . ALA A 1 264 ? -1.431 -11.791 6.191 1.00 61.62 264 ALA A O 1
ATOM 2149 N N . PRO A 1 265 ? -2.802 -12.855 7.622 1.00 70.38 265 PRO A N 1
ATOM 2150 C CA . PRO A 1 265 ? -3.307 -11.629 8.238 1.00 70.38 265 PRO A CA 1
ATOM 2151 C C . PRO A 1 265 ? -2.180 -10.841 8.913 1.00 70.38 265 PRO A C 1
ATOM 2153 O O . PRO A 1 265 ? -1.283 -11.430 9.527 1.00 70.38 265 PRO A O 1
ATOM 2156 N N . ARG A 1 266 ? -2.240 -9.504 8.832 1.00 73.62 266 ARG A N 1
ATOM 2157 C CA . ARG A 1 266 ? -1.228 -8.640 9.456 1.00 73.62 266 ARG A CA 1
ATOM 2158 C C . ARG A 1 266 ? -1.187 -8.845 10.973 1.00 73.62 266 ARG A C 1
ATOM 2160 O O . ARG A 1 266 ? -2.248 -8.966 11.593 1.00 73.62 266 ARG A O 1
ATOM 2167 N N . PRO A 1 267 ? -0.000 -8.862 11.606 1.00 78.06 267 PRO A N 1
ATOM 2168 C CA . PRO A 1 267 ? 0.075 -8.894 13.059 1.00 78.06 267 PRO A CA 1
ATOM 2169 C C . PRO A 1 267 ? -0.535 -7.609 13.639 1.00 78.06 267 PRO A C 1
ATOM 2171 O O . PRO A 1 267 ? -0.268 -6.509 13.153 1.00 78.06 267 PRO A O 1
ATOM 2174 N N . PHE A 1 268 ? -1.345 -7.748 14.691 1.00 79.25 268 PHE A N 1
ATOM 2175 C CA . PHE A 1 268 ? -1.924 -6.604 15.397 1.00 79.25 268 PHE A CA 1
ATOM 2176 C C . PHE A 1 268 ? -0.826 -5.755 16.034 1.00 79.25 268 PHE A C 1
ATOM 2178 O O . PHE A 1 268 ? 0.040 -6.267 16.747 1.00 79.25 268 PHE A O 1
ATOM 2185 N N . THR A 1 269 ? -0.891 -4.448 15.807 1.00 81.75 269 THR A N 1
ATOM 2186 C CA . THR A 1 269 ? 0.019 -3.480 16.419 1.00 81.75 269 THR A CA 1
ATOM 2187 C C . THR A 1 269 ? -0.640 -2.821 17.630 1.00 81.75 269 THR A C 1
ATOM 2189 O O . THR A 1 269 ? -1.860 -2.845 17.794 1.00 81.75 269 THR A O 1
ATOM 2192 N N . MET A 1 270 ? 0.156 -2.187 18.494 1.00 83.81 270 MET A N 1
ATOM 2193 C CA . MET A 1 270 ? -0.379 -1.445 19.645 1.00 83.81 270 MET A CA 1
ATOM 2194 C C . MET A 1 270 ? -1.295 -0.283 19.222 1.00 83.81 270 MET A C 1
ATOM 2196 O O . MET A 1 270 ? -2.207 0.088 19.961 1.00 83.81 270 MET A O 1
ATOM 2200 N N . LEU A 1 271 ? -1.078 0.265 18.023 1.00 78.31 271 LEU A N 1
ATOM 2201 C CA . LEU A 1 271 ? -1.878 1.352 17.462 1.00 78.31 271 LEU A CA 1
ATOM 2202 C C . LEU A 1 271 ? -3.328 0.903 17.219 1.00 78.31 271 LEU A C 1
ATOM 2204 O O . LEU A 1 271 ? -4.259 1.630 17.560 1.00 78.31 271 LEU A O 1
ATOM 2208 N N . ASP A 1 272 ? -3.522 -0.340 16.767 1.00 83.19 272 ASP A N 1
ATOM 2209 C CA . ASP A 1 272 ? -4.846 -0.938 16.539 1.00 83.19 272 ASP A CA 1
ATOM 2210 C C . ASP A 1 272 ? -5.668 -1.076 17.838 1.00 83.19 272 ASP A C 1
ATOM 2212 O O . ASP A 1 272 ? -6.897 -1.043 17.822 1.00 83.19 272 ASP A O 1
ATOM 2216 N N . LEU A 1 273 ? -4.993 -1.198 18.987 1.00 87.06 273 LEU A N 1
ATOM 2217 C CA . LEU A 1 273 ? -5.611 -1.350 20.311 1.00 87.06 273 LEU A CA 1
ATOM 2218 C C . LEU A 1 273 ? -5.752 -0.028 21.079 1.00 87.06 273 LEU A C 1
ATOM 2220 O O . LEU A 1 273 ? -6.371 0.005 22.146 1.00 87.06 273 LEU A O 1
ATOM 2224 N N . GLN A 1 274 ? -5.200 1.073 20.567 1.00 88.31 274 GLN A N 1
ATOM 2225 C CA . GLN A 1 274 ? -5.104 2.334 21.301 1.00 88.31 274 GLN A CA 1
ATOM 2226 C C . GLN A 1 274 ? -6.479 2.886 21.702 1.00 88.31 274 GLN A C 1
ATOM 2228 O O . GLN A 1 274 ? -6.663 3.322 22.838 1.00 88.31 274 GLN A O 1
ATOM 2233 N N . ILE A 1 275 ? -7.469 2.810 20.807 1.00 84.38 275 ILE A N 1
ATOM 2234 C CA . ILE A 1 275 ? -8.836 3.284 21.076 1.00 84.38 275 ILE A CA 1
ATOM 2235 C C . ILE A 1 275 ? -9.477 2.485 22.219 1.00 84.38 275 ILE A C 1
ATOM 2237 O O . ILE A 1 275 ? -10.137 3.071 23.079 1.00 84.38 275 ILE A O 1
ATOM 2241 N N . ALA A 1 276 ? -9.244 1.170 22.279 1.00 87.56 276 ALA A N 1
ATOM 2242 C CA . ALA A 1 276 ? -9.758 0.325 23.355 1.00 87.56 276 ALA A CA 1
ATOM 2243 C C . ALA A 1 276 ? -9.149 0.715 24.712 1.00 87.56 276 ALA A C 1
ATOM 2245 O O . ALA A 1 276 ? -9.877 0.858 25.694 1.00 87.56 276 ALA A O 1
ATOM 2246 N N . PHE A 1 277 ? -7.838 0.973 24.762 1.00 90.62 277 PHE A N 1
ATOM 2247 C CA . PHE A 1 277 ? -7.174 1.446 25.981 1.00 90.62 277 PHE A CA 1
ATOM 2248 C C . PHE A 1 277 ? -7.637 2.842 26.407 1.00 90.62 277 PHE A C 1
ATOM 2250 O O . PHE A 1 277 ? -7.856 3.071 27.596 1.00 90.62 277 PHE A O 1
ATOM 2257 N N . ILE A 1 278 ? -7.839 3.761 25.458 1.00 91.44 278 ILE A N 1
ATOM 2258 C CA . ILE A 1 278 ? -8.384 5.094 25.746 1.00 91.44 278 ILE A CA 1
ATOM 2259 C C . ILE A 1 278 ? -9.798 4.968 26.318 1.00 91.44 278 ILE A C 1
ATOM 2261 O O . ILE A 1 278 ? -10.094 5.564 27.352 1.00 91.44 278 ILE A O 1
ATOM 2265 N N . SER A 1 279 ? -10.657 4.157 25.695 1.00 92.75 279 SER A N 1
ATOM 2266 C CA . SER A 1 279 ? -12.021 3.913 26.172 1.00 92.75 279 SER A CA 1
ATOM 2267 C C . SER A 1 279 ? -12.035 3.325 27.587 1.00 92.75 279 SER A C 1
ATOM 2269 O O . SER A 1 279 ? -12.767 3.814 28.449 1.00 92.75 279 SER A O 1
ATOM 2271 N N . LEU A 1 280 ? -11.164 2.348 27.860 1.00 93.81 280 LEU A N 1
ATOM 2272 C CA . LEU A 1 280 ? -10.999 1.755 29.188 1.00 93.81 280 LEU A CA 1
ATOM 2273 C C . LEU A 1 280 ? -10.542 2.793 30.226 1.00 93.81 280 LEU A C 1
ATOM 2275 O O . LEU A 1 280 ? -11.099 2.861 31.322 1.00 93.81 280 LEU A O 1
ATOM 2279 N N . GLY A 1 281 ? -9.561 3.629 29.875 1.00 93.38 281 GLY A N 1
ATOM 2280 C CA . GLY A 1 281 ? -9.059 4.695 30.742 1.00 93.38 281 GLY A CA 1
ATOM 2281 C C . GLY A 1 281 ? -10.129 5.737 31.076 1.00 93.38 281 GLY A C 1
ATOM 2282 O O . GLY A 1 281 ? -10.314 6.081 32.244 1.00 93.38 281 GLY A O 1
ATOM 2283 N N . VAL A 1 282 ? -10.889 6.187 30.072 1.00 95.94 282 VAL A N 1
ATOM 2284 C CA . VAL A 1 282 ? -12.015 7.118 30.259 1.00 95.94 282 VAL A CA 1
ATOM 2285 C C . VAL A 1 282 ? -13.101 6.490 31.134 1.00 95.94 282 VAL A C 1
ATOM 2287 O O . VAL A 1 282 ? -13.602 7.143 32.049 1.00 95.94 282 VAL A O 1
ATOM 2290 N N . GLY A 1 283 ? -13.430 5.216 30.910 1.00 94.62 283 GLY A N 1
ATOM 2291 C CA . GLY A 1 283 ? -14.399 4.483 31.726 1.00 94.62 283 GLY A CA 1
ATOM 2292 C C . GLY A 1 283 ? -13.992 4.406 33.199 1.00 94.62 283 GLY A C 1
ATOM 2293 O O . GLY A 1 283 ? -14.803 4.694 34.080 1.00 94.62 283 GLY A O 1
ATOM 2294 N N . HIS A 1 284 ? -12.724 4.095 33.481 1.00 96.31 284 HIS A N 1
ATOM 2295 C CA . HIS A 1 284 ? -12.204 4.084 34.850 1.00 96.31 284 HIS A CA 1
ATOM 2296 C C . HIS A 1 284 ? -12.209 5.467 35.501 1.00 96.31 284 HIS A C 1
ATOM 2298 O O . HIS A 1 284 ? -12.578 5.580 36.670 1.00 96.31 284 HIS A O 1
ATOM 2304 N N . LEU A 1 285 ? -11.854 6.518 34.756 1.00 95.75 285 LEU A N 1
ATOM 2305 C CA . LEU A 1 285 ? -11.904 7.888 35.261 1.00 95.75 285 LEU A CA 1
ATOM 2306 C C . LEU A 1 285 ? -13.335 8.282 35.653 1.00 95.75 285 LEU A C 1
ATOM 2308 O O . LEU A 1 285 ? -13.548 8.818 36.738 1.00 95.75 285 LEU A O 1
ATOM 2312 N N . LEU A 1 286 ? -14.323 7.973 34.810 1.00 96.06 286 LEU A N 1
ATOM 2313 C CA . LEU A 1 286 ? -15.732 8.246 35.100 1.00 96.06 286 LEU A CA 1
ATOM 2314 C C . LEU A 1 286 ? -16.235 7.460 36.316 1.00 96.06 286 LEU A C 1
ATOM 2316 O O . LEU A 1 286 ? -16.913 8.031 37.169 1.00 96.06 286 LEU A O 1
ATOM 2320 N N . ALA A 1 287 ? -15.872 6.180 36.431 1.00 96.38 287 ALA A N 1
ATOM 2321 C CA . ALA A 1 287 ? -16.219 5.363 37.592 1.00 96.38 287 ALA A CA 1
ATOM 2322 C C . ALA A 1 287 ? -15.607 5.924 38.888 1.00 96.38 287 ALA A C 1
ATOM 2324 O O . ALA A 1 287 ? -16.279 5.991 39.916 1.00 96.38 287 ALA A O 1
ATOM 2325 N N . PHE A 1 288 ? -14.357 6.385 38.832 1.00 95.94 288 PHE A N 1
ATOM 2326 C CA . PHE A 1 288 ? -13.685 7.016 39.965 1.00 95.94 288 PHE A CA 1
ATOM 2327 C C . PHE A 1 288 ? -14.335 8.348 40.364 1.00 95.94 288 PHE A C 1
ATOM 2329 O O . PHE A 1 288 ? -14.551 8.598 41.549 1.00 95.94 288 PHE A O 1
ATOM 2336 N N . LEU A 1 289 ? -14.709 9.185 39.390 1.00 91.62 289 LEU A N 1
ATOM 2337 C CA . LEU A 1 289 ? -15.431 10.434 39.648 1.00 91.62 289 LEU A CA 1
ATOM 2338 C C . LEU A 1 289 ? -16.807 10.180 40.273 1.00 91.62 289 LEU A C 1
ATOM 2340 O O . LEU A 1 289 ? -17.183 10.874 41.216 1.00 91.62 289 LEU A O 1
ATOM 2344 N N . ALA A 1 290 ? -17.536 9.172 39.789 1.00 95.44 290 ALA A N 1
ATOM 2345 C CA . ALA A 1 290 ? -18.810 8.762 40.374 1.00 95.44 290 ALA A CA 1
ATOM 2346 C C . ALA A 1 290 ? -18.636 8.286 41.825 1.00 95.44 290 ALA A C 1
ATOM 2348 O O . ALA A 1 290 ? -19.393 8.702 42.698 1.00 95.44 290 ALA A O 1
ATOM 2349 N N . PHE A 1 291 ? -17.593 7.496 42.096 1.00 94.38 291 PHE A N 1
ATOM 2350 C CA . PHE A 1 291 ? -17.256 7.046 43.446 1.00 94.38 291 PHE A CA 1
ATOM 2351 C C . PHE A 1 291 ? -16.920 8.212 44.389 1.00 94.38 291 PHE A C 1
ATOM 2353 O O . PHE A 1 291 ? -17.420 8.259 45.510 1.00 94.38 291 PHE A O 1
ATOM 2360 N N . ILE A 1 292 ? -16.121 9.189 43.942 1.00 92.12 292 ILE A N 1
ATOM 2361 C CA . ILE A 1 292 ? -15.845 10.400 44.734 1.00 92.12 292 ILE A CA 1
ATOM 2362 C C . ILE A 1 292 ? -17.137 11.169 45.007 1.00 92.12 292 ILE A C 1
ATOM 2364 O O . ILE A 1 292 ? -17.356 11.605 46.135 1.00 92.12 292 ILE A O 1
ATOM 2368 N N . ALA A 1 293 ? -17.989 11.344 43.997 1.00 90.06 293 ALA A N 1
ATOM 2369 C CA . ALA A 1 293 ? -19.256 12.045 44.161 1.00 90.06 293 ALA A CA 1
ATOM 2370 C C . ALA A 1 293 ? -20.150 11.348 45.198 1.00 90.06 293 ALA A C 1
ATOM 2372 O O . ALA A 1 293 ? -20.701 12.013 46.073 1.00 90.06 293 ALA A O 1
ATOM 2373 N N . GLU A 1 294 ? -20.237 10.018 45.152 1.00 92.81 294 GLU A N 1
ATOM 2374 C CA . GLU A 1 294 ? -20.962 9.215 46.138 1.00 92.81 294 GLU A CA 1
ATOM 2375 C C . GLU A 1 294 ? -20.372 9.369 47.547 1.00 92.81 294 GLU A C 1
ATOM 2377 O O . GLU A 1 294 ? -21.107 9.597 48.507 1.00 92.81 294 GLU A O 1
ATOM 2382 N N . LEU A 1 295 ? -19.043 9.337 47.678 1.00 88.06 295 LEU A N 1
ATOM 2383 C CA . LEU A 1 295 ? -18.358 9.523 48.958 1.00 88.06 295 LEU A CA 1
ATOM 2384 C C . LEU A 1 295 ? -18.622 10.921 49.534 1.00 88.06 295 LEU A C 1
ATOM 2386 O O . LEU A 1 295 ? -18.908 11.050 50.722 1.00 88.06 295 LEU A O 1
ATOM 2390 N N . LEU A 1 296 ? -18.597 11.961 48.697 1.00 86.56 296 LEU A N 1
ATOM 2391 C CA . LEU A 1 296 ? -18.920 13.331 49.101 1.00 86.56 296 LEU A CA 1
ATOM 2392 C C . LEU A 1 296 ? -20.384 13.477 49.528 1.00 86.56 296 LEU A C 1
ATOM 2394 O O . LEU A 1 296 ? -20.656 14.158 50.516 1.00 86.56 296 LEU A O 1
ATOM 2398 N N . ILE A 1 297 ? -21.321 12.841 48.821 1.00 85.94 297 ILE A N 1
ATOM 2399 C CA . ILE A 1 297 ? -22.742 12.841 49.193 1.00 85.94 297 ILE A CA 1
ATOM 2400 C C . ILE A 1 297 ? -22.937 12.151 50.547 1.00 85.94 297 ILE A C 1
ATOM 2402 O O . ILE A 1 297 ? -23.586 12.719 51.424 1.00 85.94 297 ILE A O 1
ATOM 2406 N N . ASN A 1 298 ? -22.325 10.980 50.738 1.00 85.62 298 ASN A N 1
ATOM 2407 C CA . ASN A 1 298 ? -22.450 10.190 51.962 1.00 85.62 298 ASN A CA 1
ATOM 2408 C C . ASN A 1 298 ? -21.767 10.861 53.163 1.00 85.62 298 ASN A C 1
ATOM 2410 O O . ASN A 1 298 ? -22.330 10.914 54.253 1.00 85.62 298 ASN A O 1
ATOM 2414 N N . TYR A 1 299 ? -20.569 11.424 52.981 1.00 85.75 299 TYR A N 1
ATOM 2415 C CA . TYR A 1 299 ? -19.847 12.114 54.056 1.00 85.75 299 TYR A CA 1
ATOM 2416 C C . TYR A 1 299 ? -20.574 13.381 54.515 1.00 85.75 299 TYR A C 1
ATOM 2418 O O . TYR A 1 299 ? -20.537 13.753 55.687 1.00 85.75 299 TYR A O 1
ATOM 2426 N N . ASN A 1 300 ? -21.251 14.049 53.584 1.00 76.31 300 ASN A N 1
ATOM 2427 C CA . ASN A 1 300 ? -21.869 15.343 53.802 1.00 76.31 300 ASN A CA 1
ATOM 2428 C C . ASN A 1 300 ? -23.400 15.243 53.855 1.00 76.31 300 ASN A C 1
ATOM 2430 O O . ASN A 1 300 ? -24.070 16.240 53.593 1.00 76.31 300 ASN A O 1
ATOM 2434 N N . GLU A 1 301 ? -23.964 14.080 54.217 1.00 71.81 301 GLU A N 1
ATOM 2435 C CA . GLU A 1 301 ? -25.415 13.821 54.263 1.00 71.81 301 GLU A CA 1
ATOM 2436 C C . GLU A 1 301 ? -26.192 14.958 54.944 1.00 71.81 301 GLU A C 1
ATOM 2438 O O . GLU A 1 301 ? -27.232 15.393 54.457 1.00 71.81 301 GLU A O 1
ATOM 2443 N N . THR A 1 302 ? -25.655 15.535 56.023 1.00 68.44 302 THR A N 1
ATOM 2444 C CA . THR A 1 302 ? -26.286 16.667 56.720 1.00 68.44 302 THR A CA 1
ATOM 2445 C C . THR A 1 302 ? -26.194 18.000 55.969 1.00 68.44 302 THR A C 1
ATOM 2447 O O . THR A 1 302 ? -27.127 18.801 56.051 1.00 68.44 302 THR A O 1
ATOM 2450 N N . ALA A 1 303 ? -25.121 18.265 55.224 1.00 68.44 303 ALA A N 1
ATOM 2451 C CA . ALA A 1 303 ? -24.964 19.482 54.424 1.00 68.44 303 ALA A CA 1
ATOM 2452 C C . ALA A 1 303 ? -25.701 19.389 53.077 1.00 68.44 303 ALA A C 1
ATOM 2454 O O . ALA A 1 303 ? -26.367 20.340 52.671 1.00 68.44 303 ALA A O 1
ATOM 2455 N N . VAL A 1 304 ? -25.654 18.229 52.418 1.00 69.62 304 VAL A N 1
ATOM 2456 C CA . VAL A 1 304 ? -26.352 17.952 51.155 1.00 69.62 304 VAL A CA 1
ATOM 2457 C C . VAL A 1 304 ? -27.860 17.922 51.378 1.00 69.62 304 VAL A C 1
ATOM 2459 O O . VAL A 1 304 ? -28.597 18.553 50.621 1.00 69.62 304 VAL A O 1
ATOM 2462 N N . HIS A 1 305 ? -28.339 17.304 52.463 1.00 75.75 305 HIS A N 1
ATOM 2463 C CA . HIS A 1 305 ? -29.760 17.347 52.807 1.00 75.75 305 HIS A CA 1
ATOM 2464 C C . HIS A 1 305 ? -30.228 18.783 53.109 1.00 75.75 305 HIS A C 1
ATOM 2466 O O . HIS A 1 305 ? -31.342 19.151 52.721 1.00 75.75 305 HIS A O 1
ATOM 2472 N N . ARG A 1 306 ? -29.396 19.632 53.737 1.00 74.69 306 ARG A N 1
ATOM 2473 C CA . ARG A 1 306 ? -29.694 21.070 53.917 1.00 74.69 306 ARG A CA 1
ATOM 2474 C C . ARG A 1 306 ? -29.731 21.828 52.590 1.00 74.69 306 ARG A C 1
ATOM 2476 O O . ARG A 1 306 ? -30.661 22.591 52.362 1.00 74.69 306 ARG A O 1
ATOM 2483 N N . PHE A 1 307 ? -28.777 21.579 51.697 1.00 77.94 307 PHE A N 1
ATOM 2484 C CA . PHE A 1 307 ? -28.725 22.223 50.385 1.00 77.94 307 PHE A CA 1
ATOM 2485 C C . PHE A 1 307 ? -29.934 21.854 49.509 1.00 77.94 307 PHE A C 1
ATOM 2487 O O . PHE A 1 307 ? -30.606 22.735 48.975 1.00 77.94 307 PHE A O 1
ATOM 2494 N N . PHE A 1 308 ? -30.292 20.566 49.431 1.00 79.31 308 PHE A N 1
ATOM 2495 C CA . PHE A 1 308 ? -31.487 20.129 48.701 1.00 79.31 308 PHE A CA 1
ATOM 2496 C C . PHE A 1 308 ? -32.782 20.668 49.320 1.00 79.31 308 PHE A C 1
ATOM 2498 O O . PHE A 1 308 ? -33.681 21.072 48.583 1.00 79.31 308 PHE A O 1
ATOM 2505 N N . THR A 1 309 ? -32.882 20.747 50.653 1.00 82.69 309 THR A N 1
ATOM 2506 C CA . THR A 1 309 ? -34.061 21.356 51.296 1.00 82.69 309 THR A CA 1
ATOM 2507 C C . THR A 1 309 ? -34.148 22.867 51.072 1.00 82.69 309 THR A C 1
ATOM 2509 O O . THR A 1 309 ? -35.259 23.380 50.931 1.00 82.69 309 THR A O 1
ATOM 2512 N N . GLU A 1 310 ? -33.031 23.592 50.974 1.00 84.44 310 GLU A N 1
ATOM 2513 C CA . GLU A 1 310 ? -33.048 25.008 50.579 1.00 84.44 310 GLU A CA 1
ATOM 2514 C C . GLU A 1 310 ? -33.451 25.211 49.118 1.00 84.44 310 GLU A C 1
ATOM 2516 O O . GLU A 1 310 ? -34.298 26.063 48.842 1.00 84.44 310 GLU A O 1
ATOM 2521 N N . ILE A 1 311 ? -32.933 24.403 48.188 1.00 83.31 311 ILE A N 1
ATOM 2522 C CA . ILE A 1 311 ? -33.350 24.457 46.779 1.00 83.31 311 I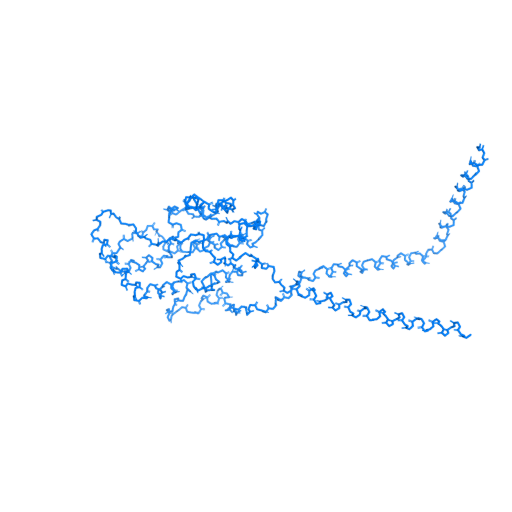LE A CA 1
ATOM 2523 C C . ILE A 1 311 ? -34.843 24.146 46.649 1.00 83.31 311 ILE A C 1
ATOM 2525 O O . ILE A 1 311 ? -35.557 24.849 45.929 1.00 83.31 311 ILE A O 1
ATOM 2529 N N . GLN A 1 312 ? -35.344 23.140 47.370 1.00 88.19 312 GLN A N 1
ATOM 2530 C CA . GLN A 1 312 ? -36.760 22.780 47.353 1.00 88.19 312 GLN A CA 1
ATOM 2531 C C . GLN A 1 312 ? -37.637 23.897 47.938 1.00 88.19 312 GLN A C 1
ATOM 2533 O O . GLN A 1 312 ? -38.679 24.226 47.371 1.00 88.19 312 GLN A O 1
ATOM 2538 N N . LYS A 1 313 ? -37.211 24.550 49.028 1.00 89.12 313 LYS A N 1
ATOM 2539 C CA . LYS A 1 313 ? -37.903 25.738 49.556 1.00 89.12 313 LYS A CA 1
ATOM 2540 C C . LYS A 1 313 ? -37.898 26.880 48.539 1.00 89.12 313 LYS A C 1
ATOM 2542 O O . LYS A 1 313 ? -38.958 27.429 48.260 1.00 89.12 313 LYS A O 1
ATOM 2547 N N . SER A 1 314 ? -36.746 27.199 47.950 1.00 87.81 314 SER A N 1
ATOM 2548 C CA . SER A 1 314 ? -36.594 28.284 46.970 1.00 87.81 314 SER A CA 1
ATOM 2549 C C . SER A 1 314 ? -37.458 28.070 45.722 1.00 87.81 314 SER A C 1
ATOM 2551 O O . SER A 1 314 ? -38.195 28.966 45.309 1.00 87.81 314 SER A O 1
ATOM 2553 N N . THR A 1 315 ? -37.476 26.851 45.177 1.00 85.94 315 THR A N 1
ATOM 2554 C CA . THR A 1 315 ? -38.355 26.486 44.053 1.00 85.94 315 THR A CA 1
ATOM 2555 C C . THR A 1 315 ? -39.832 26.529 44.436 1.00 85.94 315 THR A C 1
ATOM 2557 O O . THR A 1 315 ? -40.637 27.044 43.665 1.00 85.94 315 THR A O 1
ATOM 2560 N N . THR A 1 316 ? -40.206 26.092 45.642 1.00 89.25 316 THR A N 1
ATOM 2561 C CA . THR A 1 316 ? -41.598 26.188 46.119 1.00 89.25 316 THR A CA 1
ATOM 2562 C C . THR A 1 316 ? -42.045 27.645 46.258 1.00 89.25 316 THR A C 1
ATOM 2564 O O . THR A 1 316 ? -43.147 27.984 45.823 1.00 89.25 316 THR A O 1
ATOM 2567 N N . TYR A 1 317 ? -41.191 28.527 46.793 1.00 89.81 317 TYR A N 1
ATOM 2568 C CA . TYR A 1 317 ? -41.455 29.968 46.869 1.00 89.81 317 TYR A CA 1
ATOM 2569 C C . TYR A 1 317 ? -41.567 30.607 45.486 1.00 89.81 317 TYR A C 1
ATOM 2571 O O . TYR A 1 317 ? -42.465 31.412 45.250 1.00 89.81 317 TYR A O 1
ATOM 2579 N N . PHE A 1 318 ? -40.699 30.223 44.550 1.00 91.00 318 PHE A N 1
ATOM 2580 C CA . PHE A 1 318 ? -40.756 30.719 43.180 1.00 91.00 318 PHE A CA 1
ATOM 2581 C C . PHE A 1 318 ? -42.055 30.297 42.480 1.00 91.00 318 PHE A C 1
ATOM 2583 O O . PHE A 1 318 ? -42.738 31.131 41.887 1.00 91.00 318 PHE A O 1
ATOM 2590 N N . VAL A 1 319 ? -42.447 29.026 42.608 1.00 88.38 319 VAL A N 1
ATOM 2591 C CA . VAL A 1 319 ? -43.687 28.492 42.024 1.00 88.38 319 VAL A CA 1
ATOM 2592 C C . VAL A 1 319 ? -44.924 29.135 42.658 1.00 88.38 319 VAL A C 1
ATOM 2594 O O . VAL A 1 319 ? -45.829 29.548 41.937 1.00 88.38 319 VAL A O 1
ATOM 2597 N N . THR A 1 320 ? -44.970 29.299 43.983 1.00 87.06 320 THR A N 1
ATOM 2598 C CA . THR A 1 320 ? -46.103 29.970 44.653 1.00 87.06 320 THR A CA 1
ATOM 2599 C C . THR A 1 320 ? -46.191 31.454 44.308 1.00 87.06 320 THR A C 1
ATOM 2601 O O . THR A 1 320 ? -47.287 31.943 44.033 1.00 87.06 320 THR A O 1
ATOM 2604 N N . ALA A 1 321 ? -45.065 32.170 44.245 1.00 85.69 321 ALA A N 1
ATOM 2605 C CA . ALA A 1 321 ? -45.034 33.563 43.801 1.00 85.69 321 ALA A CA 1
ATOM 2606 C C . ALA A 1 321 ? -45.486 33.707 42.339 1.00 85.69 321 ALA A C 1
ATOM 2608 O O . ALA A 1 321 ? -46.222 34.638 42.006 1.00 85.69 321 ALA A O 1
ATOM 2609 N N . PHE A 1 322 ? -45.095 32.767 41.475 1.00 87.06 322 PHE A N 1
ATOM 2610 C CA . PHE A 1 322 ? -45.534 32.722 40.085 1.00 87.06 322 PHE A CA 1
ATOM 2611 C C . PHE A 1 322 ? -47.048 32.476 39.973 1.00 87.06 322 PHE A C 1
ATOM 2613 O O . PHE A 1 322 ? -47.735 33.236 39.295 1.00 87.06 322 PHE A O 1
ATOM 2620 N N . ILE A 1 323 ? -47.598 31.492 40.695 1.00 88.00 323 ILE A N 1
ATOM 2621 C CA . ILE A 1 323 ? -49.045 31.206 40.720 1.00 88.00 323 ILE A CA 1
ATOM 2622 C C . ILE A 1 323 ? -49.840 32.414 41.244 1.00 88.00 323 ILE A C 1
ATOM 2624 O O . ILE A 1 323 ? -50.807 32.832 40.610 1.00 88.00 323 ILE A O 1
ATOM 2628 N N . MET A 1 324 ? -49.406 33.026 42.351 1.00 85.25 324 MET A N 1
ATOM 2629 C CA . MET A 1 324 ? -50.047 34.216 42.933 1.00 85.25 324 MET A CA 1
ATOM 2630 C C . MET A 1 324 ? -50.037 35.416 41.979 1.00 85.25 324 MET A C 1
ATOM 2632 O O . MET A 1 324 ? -50.991 36.190 41.945 1.00 85.25 324 MET A O 1
ATOM 2636 N N . ARG A 1 325 ? -48.973 35.583 41.185 1.00 86.31 325 ARG A N 1
ATOM 2637 C CA . ARG A 1 325 ? -48.878 36.657 40.188 1.00 86.31 325 ARG A CA 1
ATOM 2638 C C . ARG A 1 325 ? -49.796 36.416 38.991 1.00 86.31 325 ARG A C 1
ATOM 2640 O O . ARG A 1 325 ? -50.342 37.379 38.460 1.00 86.31 325 ARG A O 1
ATOM 2647 N N . THR A 1 326 ? -49.975 35.160 38.593 1.00 80.19 326 THR A N 1
ATOM 2648 C CA . THR A 1 326 ? -50.859 34.776 37.485 1.00 80.19 326 THR A CA 1
ATOM 2649 C C . THR A 1 326 ? -52.335 34.879 37.869 1.00 80.19 326 THR A C 1
ATOM 2651 O O . THR A 1 326 ? -53.118 35.357 37.065 1.00 80.19 326 THR A O 1
ATOM 2654 N N . LEU A 1 327 ? -52.710 34.529 39.105 1.00 78.31 327 LEU A N 1
ATOM 2655 C CA . LEU A 1 327 ? -54.094 34.639 39.603 1.00 78.31 327 LEU A CA 1
ATOM 2656 C C . LEU A 1 327 ? -54.561 36.080 39.877 1.00 78.31 327 LEU A C 1
ATOM 2658 O O . LEU A 1 327 ? -55.749 36.310 40.077 1.00 78.31 327 LEU A O 1
ATOM 2662 N N . ARG A 1 328 ? -53.638 37.047 39.941 1.00 77.69 328 ARG A N 1
ATOM 2663 C CA . ARG A 1 328 ? -53.947 38.467 40.188 1.00 77.69 328 ARG A CA 1
ATOM 2664 C C . ARG A 1 328 ? -54.171 39.271 38.901 1.00 77.69 328 ARG A C 1
ATOM 2666 O O . ARG A 1 328 ? -54.452 40.465 38.990 1.00 77.69 328 ARG A O 1
ATOM 2673 N N . ARG A 1 329 ? -53.973 38.651 37.738 1.00 68.75 329 ARG A N 1
ATOM 2674 C CA . ARG A 1 329 ? -54.306 39.205 36.421 1.00 68.75 329 ARG A CA 1
ATOM 2675 C C . ARG A 1 329 ? -55.656 38.678 35.973 1.00 68.75 329 ARG A C 1
ATOM 2677 O O . ARG A 1 329 ? -56.374 39.475 35.340 1.00 68.75 329 ARG A O 1
#

Foldseek 3Di:
DVVVVVVVVVVVVVVVVVVVVVVPPVVVVVVVLLVVQLDDPDCPQQQAVVSVLVDPAAAEEQDLVVVVVVCVVPVVCPSNNVRYDYDPLSVVLCVVPPDDPVCVCPDDPVVVVVVVVVVPDCPDDPDPDPVPPNVSSLCSVLVVQVCLVVCVCVVPNHNHYADDDDPVCLVVLPQQVCLSRVLVVGDDDDRSDHPDDDDDDDDDPVPPPCPVVVVVVVVVCVVVCVCVVVVCCVRNVPPPPVPPPPPPCVVRVPPVPPVCPVPDGDDDDVVSCVVVVVVVVVVVVVVVVVVVVVVCCVVVVVVVVVVVVVVVVVVVVVVVVVVVVVVVD

pLDDT: mean 70.78, std 18.48, range [30.28, 97.06]

InterPro domains:
  IPR052192 Ionotropic receptor [PTHR42643] (7-296)

Mean predicted aligned error: 14.86 Å

Solvent-accessible surface area (backbone atoms only — not comparable to full-atom values): 20071 Å² total; per-residue (Å²): 112,71,72,61,53,49,53,56,50,53,50,51,53,51,50,53,53,50,54,51,48,64,54,50,53,54,52,55,50,49,53,52,49,48,52,62,66,31,48,73,90,62,70,82,76,45,46,43,66,64,38,48,55,71,48,90,54,25,30,34,25,76,48,48,66,66,49,48,61,56,47,70,77,41,74,92,47,58,70,44,57,73,35,52,40,64,38,67,76,61,50,71,71,32,75,83,66,81,63,65,82,90,50,84,74,71,62,57,67,64,59,57,46,54,48,43,70,57,85,75,46,90,74,78,86,84,62,101,52,86,78,58,58,59,58,51,52,54,48,48,54,50,45,53,55,46,43,48,69,69,49,84,39,55,91,65,49,50,81,42,71,62,76,94,70,69,70,85,51,65,83,50,82,64,61,59,65,46,66,71,34,43,76,74,74,44,88,82,86,77,51,76,55,72,95,74,87,77,84,92,78,86,89,73,66,90,86,47,85,57,52,64,63,48,51,55,49,51,49,52,36,56,76,69,42,52,51,60,54,52,52,48,32,66,65,67,64,56,72,84,53,100,81,66,82,73,59,62,59,68,74,47,78,58,63,77,71,66,71,67,59,95,80,68,67,55,81,88,52,72,74,81,46,43,65,60,52,50,52,52,50,53,51,52,51,52,53,51,51,52,50,51,52,51,50,53,49,64,77,32,46,74,58,51,53,48,50,53,52,49,52,51,50,52,50,49,53,51,52,51,53,49,52,56,57,59,75,74,108

Organism: Bemisia tabaci (NCBI:txid7038)

Radius of gyration: 35.57 Å; Cα contacts (8 Å, |Δi|>4): 152; chains: 1; bounding box: 90×56×98 Å

Secondary structure (DSSP, 8-state):
-HHHHHHHHHHHHHHHHHHHHHHHHHHHHHHHHHHHHHS----TT--SHHHHHHSS-EEEES-HHHHHHHHTT-GGGHHHHTTEEE-THHHHTTTTTT--GGGS----HHHHHHHHHSSS-------S-TTHHHHHHHHHHHHHHHHHHTSTTGGGTEEEE-----GGGTTSTTSHHHHHHGGGT------SS-S----------TT-TTHHHHHHHHHHHHHTTHHHHHHHHHHHT----TT-SSSHHHHS---------TTPPPPPPHHHHHHHHHHHHHHHHHHHHHHHHHHHHHHTHHHHHHHHHHHHHHHHHHHHHHHHHHHT-